Protein AF-A0A958SHC2-F1 (afdb_monomer)

Radius of gyration: 23.62 Å; Cα contacts (8 Å, |Δi|>4): 168; chains: 1; bounding box: 47×44×90 Å

Secondary structure (DSSP, 8-state):
-----S-S-HHHHHHHHT----PPPHHHHTT--TT--HHHHHHHHHHHHHHHHS--TTTTTTS-HHHHHHHHHHHHHHHHHHSSHHHHHHHHHHHTTT-----------SSTHHHHTTS-S------S--------S-----S---HHHHHHHHHHTT--HHHHHHHH---HHHHHHHHTT-TTT---HHHHHHHHHHHHHHTT--HHHHHHHHHHHHHHH-TT---

pLDDT: mean 72.04, std 21.39, range [30.3, 97.88]

Structure (mmCIF, N/CA/C/O backbone):
data_AF-A0A958SHC2-F1
#
_entry.id   AF-A0A958SHC2-F1
#
loop_
_atom_site.group_PDB
_atom_site.id
_atom_site.type_symbol
_atom_site.label_atom_id
_atom_site.label_alt_id
_atom_site.label_comp_id
_atom_site.label_asym_id
_atom_site.label_entity_id
_atom_site.label_seq_id
_atom_site.pdbx_PDB_ins_code
_atom_site.Cartn_x
_atom_site.Cartn_y
_atom_site.Cartn_z
_atom_site.occupancy
_atom_site.B_iso_or_equiv
_atom_site.auth_seq_id
_atom_site.auth_comp_id
_atom_site.auth_asym_id
_atom_site.auth_atom_id
_atom_site.pdbx_PDB_model_num
ATOM 1 N N . MET A 1 1 ? -24.186 2.343 60.495 1.00 43.69 1 MET A N 1
ATOM 2 C CA . MET A 1 1 ? -22.914 1.980 59.841 1.00 43.69 1 MET A CA 1
ATOM 3 C C . MET A 1 1 ? -22.413 3.204 59.102 1.00 43.69 1 MET A C 1
ATOM 5 O O . MET A 1 1 ? -23.153 3.727 58.285 1.00 43.69 1 MET A O 1
ATOM 9 N N . SER A 1 2 ? -21.240 3.714 59.477 1.00 41.75 2 SER A N 1
ATOM 10 C CA . SER A 1 2 ? -20.649 4.923 58.898 1.00 41.75 2 SER A CA 1
ATOM 11 C C . SER A 1 2 ? -20.092 4.636 57.506 1.00 41.75 2 SER A C 1
ATOM 13 O O . SER A 1 2 ? -19.184 3.813 57.381 1.00 41.75 2 SER A O 1
ATOM 15 N N . ASP A 1 3 ? -20.609 5.330 56.492 1.00 49.91 3 ASP A N 1
ATOM 16 C CA . ASP A 1 3 ? -19.955 5.456 55.190 1.00 49.91 3 ASP A CA 1
ATOM 17 C C . ASP A 1 3 ? -18.649 6.224 55.394 1.00 49.91 3 ASP A C 1
ATOM 19 O O . ASP A 1 3 ? -18.644 7.399 55.768 1.00 49.91 3 ASP A O 1
ATOM 23 N N . LYS A 1 4 ? -17.522 5.532 55.226 1.00 46.28 4 LYS A N 1
ATOM 24 C CA . LYS A 1 4 ? -16.216 6.184 55.200 1.00 46.28 4 LYS A CA 1
ATOM 25 C C . LYS A 1 4 ? -16.010 6.776 53.802 1.00 46.28 4 LYS A C 1
ATOM 27 O O . LYS A 1 4 ? -16.288 6.086 52.821 1.00 46.28 4 LYS A O 1
ATOM 32 N N . PRO A 1 5 ? -15.522 8.021 53.687 1.00 48.69 5 PRO A N 1
ATOM 33 C CA . PRO A 1 5 ? -15.245 8.624 52.391 1.00 48.69 5 PRO A CA 1
ATOM 34 C C . PRO A 1 5 ? -14.199 7.800 51.623 1.00 48.69 5 PRO A C 1
ATOM 36 O O . PRO A 1 5 ? -13.229 7.317 52.203 1.00 48.69 5 PRO A O 1
ATOM 39 N N . LYS A 1 6 ? -14.416 7.640 50.309 1.00 60.44 6 LYS A N 1
ATOM 40 C CA . LYS A 1 6 ? -13.581 6.846 49.385 1.00 60.44 6 LYS A CA 1
ATOM 41 C C . LYS A 1 6 ? -12.161 7.396 49.161 1.00 60.44 6 LYS A C 1
ATOM 43 O O . LYS A 1 6 ? -11.384 6.742 48.478 1.00 60.44 6 LYS A O 1
ATOM 48 N N . TYR A 1 7 ? -11.813 8.547 49.734 1.00 49.38 7 TYR A N 1
ATOM 49 C CA . TYR A 1 7 ? -10.530 9.216 49.517 1.00 49.38 7 TYR A CA 1
ATOM 50 C C . TYR A 1 7 ? -9.931 9.650 50.855 1.00 49.38 7 TYR A C 1
ATOM 52 O O . TYR A 1 7 ? -10.633 10.242 51.678 1.00 49.38 7 TYR A O 1
ATOM 60 N N . ASN A 1 8 ? -8.653 9.326 51.083 1.00 63.56 8 ASN A N 1
ATOM 61 C CA . ASN A 1 8 ? -7.984 9.541 52.371 1.00 63.56 8 ASN A CA 1
ATOM 62 C C . ASN A 1 8 ? -7.289 10.910 52.481 1.00 63.56 8 ASN A C 1
ATOM 64 O O . ASN A 1 8 ? -6.953 11.309 53.594 1.00 63.56 8 ASN A O 1
ATOM 68 N N . THR A 1 9 ? -7.124 11.653 51.378 1.00 59.88 9 THR A N 1
ATOM 69 C CA . THR A 1 9 ? -6.545 13.010 51.387 1.00 59.88 9 THR A CA 1
ATOM 70 C C . THR A 1 9 ? -6.953 13.796 50.134 1.00 59.88 9 THR A C 1
ATOM 72 O O . THR A 1 9 ? -7.168 13.202 49.080 1.00 59.88 9 THR A O 1
ATOM 75 N N . ALA A 1 10 ? -7.005 15.133 50.218 1.00 56.75 10 ALA A N 1
ATOM 76 C CA . ALA A 1 10 ? -7.189 16.016 49.055 1.00 56.75 10 ALA A CA 1
ATOM 77 C C . ALA A 1 10 ? -6.065 15.850 48.010 1.00 56.75 10 ALA A C 1
ATOM 79 O O . ALA A 1 10 ? -6.315 15.953 46.816 1.00 56.75 10 ALA A O 1
ATOM 80 N N . GLU A 1 11 ? -4.863 15.479 48.458 1.00 54.88 11 GLU A N 1
ATOM 81 C CA . GLU A 1 11 ? -3.700 15.190 47.609 1.00 54.88 11 GLU A CA 1
ATOM 82 C C . GLU A 1 11 ? -3.918 13.964 46.700 1.00 54.88 11 GLU A C 1
ATOM 84 O O . GLU A 1 11 ? -3.521 13.994 45.542 1.00 54.88 11 GLU A O 1
ATOM 89 N N . GLN A 1 12 ? -4.638 12.928 47.163 1.00 52.38 12 GLN A N 1
ATOM 90 C CA . GLN A 1 12 ? -4.999 11.762 46.331 1.00 52.38 12 GLN A CA 1
ATOM 91 C C . GLN A 1 12 ? -6.055 12.098 45.271 1.00 52.38 12 GLN A C 1
ATOM 93 O O . GLN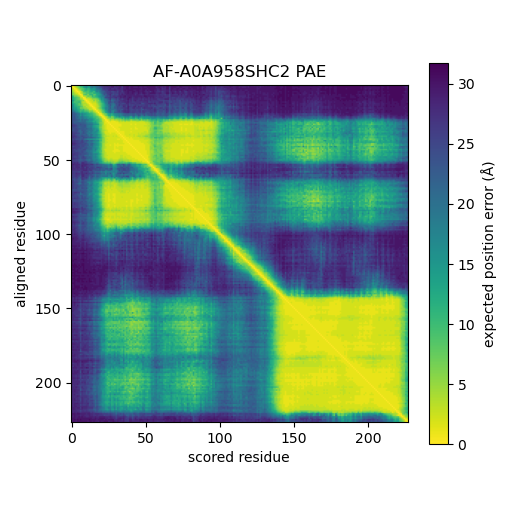 A 1 12 ? -6.093 11.478 44.215 1.00 52.38 12 GLN A O 1
ATOM 98 N N . PHE A 1 13 ? -6.919 13.077 45.547 1.00 53.50 13 PHE A N 1
ATOM 99 C CA . PHE A 1 13 ? -7.923 13.544 44.591 1.00 53.50 13 PHE A CA 1
ATOM 100 C C . PHE A 1 13 ? -7.294 14.452 43.521 1.00 53.50 13 PHE A C 1
ATOM 102 O O . PHE A 1 13 ? -7.704 14.418 42.364 1.00 53.50 13 PHE A O 1
ATOM 109 N N . GLU A 1 14 ? -6.272 15.233 43.887 1.00 54.84 14 GLU A N 1
ATOM 110 C CA . GLU A 1 14 ? -5.510 16.059 42.944 1.00 54.84 14 GLU A CA 1
ATOM 111 C C . GLU A 1 14 ? -4.521 15.247 42.084 1.00 54.84 14 GLU A C 1
ATOM 113 O O . GLU A 1 14 ? -4.370 15.563 40.902 1.00 54.84 14 GLU A O 1
ATOM 118 N N . GLU A 1 15 ? -3.916 14.169 42.607 1.00 52.59 15 GLU A N 1
ATOM 119 C CA . GLU A 1 15 ? -3.095 13.236 41.807 1.00 52.59 15 GLU A CA 1
ATOM 120 C C . GLU A 1 15 ? -3.922 12.489 40.744 1.00 52.59 15 GLU A C 1
ATOM 122 O O . GLU A 1 15 ? -3.488 12.389 39.592 1.00 52.59 15 GLU A O 1
ATOM 127 N N . ASP A 1 16 ? -5.136 12.035 41.082 1.00 47.44 16 ASP A N 1
ATOM 128 C CA . ASP A 1 16 ? -6.045 11.370 40.132 1.00 47.44 16 ASP A CA 1
ATOM 129 C C . ASP A 1 16 ? -6.575 12.334 39.044 1.00 47.44 16 ASP A C 1
ATOM 131 O O . ASP A 1 16 ? -6.841 11.916 37.917 1.00 47.44 16 ASP A O 1
ATOM 135 N N . LEU A 1 17 ? -6.689 13.639 39.331 1.00 47.31 17 LEU A N 1
ATOM 136 C CA . LEU A 1 17 ? -7.139 14.658 38.365 1.00 47.31 17 LEU A CA 1
ATOM 137 C C . LEU A 1 17 ? -6.050 15.098 37.371 1.00 47.31 17 LEU A C 1
ATOM 139 O O . LEU A 1 17 ? -6.375 15.619 36.301 1.00 47.31 17 LEU A O 1
ATOM 143 N N . GLN A 1 18 ? -4.768 14.886 37.684 1.00 47.03 18 GLN A N 1
ATOM 144 C CA . GLN A 1 18 ? -3.656 15.183 36.769 1.00 47.03 18 GLN A CA 1
ATOM 145 C C . GLN A 1 18 ? -3.390 14.067 35.749 1.00 47.03 18 GLN A C 1
ATOM 147 O O . GLN A 1 18 ? -2.654 14.282 34.785 1.00 47.03 18 GLN A O 1
ATOM 152 N N . GLN A 1 19 ? -4.037 12.910 35.900 1.00 44.84 19 GLN A N 1
ATOM 153 C CA . GLN A 1 19 ? -4.073 11.850 34.895 1.00 44.84 19 GLN A CA 1
ATOM 154 C C . GLN A 1 19 ? -5.442 11.813 34.212 1.00 44.84 19 GLN A C 1
ATOM 156 O O . GLN A 1 19 ? -6.163 10.818 34.258 1.00 44.84 19 GLN A O 1
ATOM 161 N N . GLY A 1 20 ? -5.800 12.905 33.527 1.00 43.06 20 GLY A N 1
ATOM 162 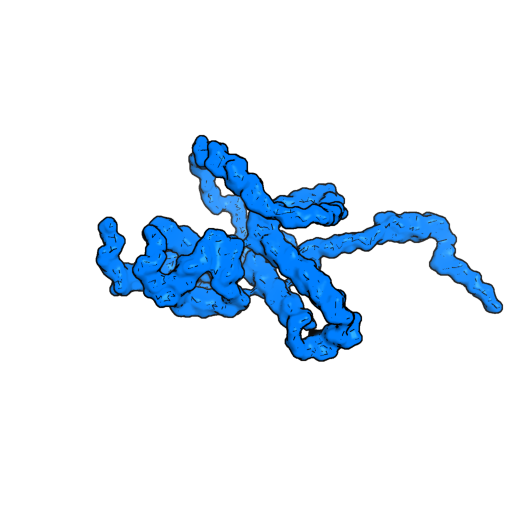C CA . GLY A 1 20 ? -6.837 12.831 32.494 1.00 43.06 20 GLY A CA 1
ATOM 163 C C . GLY A 1 20 ? -6.537 11.659 31.542 1.00 43.06 20 GLY A C 1
ATOM 164 O O . GLY A 1 20 ? -5.361 11.323 31.366 1.00 43.06 20 GLY A O 1
ATOM 165 N N . PRO A 1 21 ? -7.556 10.998 30.957 1.00 42.16 21 PRO A N 1
ATOM 166 C CA . PRO A 1 21 ? -7.364 9.754 30.220 1.00 42.16 21 PRO A CA 1
ATOM 167 C C . PRO A 1 21 ? -6.267 9.937 29.174 1.00 42.16 21 PRO A C 1
ATOM 169 O O . PRO A 1 21 ? -6.399 10.744 28.251 1.00 42.16 21 PRO A O 1
ATOM 172 N N . ARG A 1 22 ? -5.156 9.213 29.352 1.00 52.38 22 ARG A N 1
ATOM 173 C CA . ARG A 1 22 ? -4.067 9.174 28.380 1.00 52.38 22 ARG A CA 1
ATOM 174 C C . ARG A 1 22 ? -4.676 8.689 27.069 1.00 52.38 22 ARG A C 1
ATOM 176 O O . ARG A 1 22 ? -5.115 7.546 26.983 1.00 52.38 22 ARG A O 1
ATOM 183 N N . GLN A 1 23 ? -4.772 9.584 26.092 1.00 62.25 23 GLN A N 1
ATOM 184 C CA . GLN A 1 23 ? -5.384 9.267 24.807 1.00 62.25 23 GLN A CA 1
ATOM 185 C C . GLN A 1 23 ? -4.563 8.179 24.106 1.00 62.25 23 GLN A C 1
ATOM 187 O O . GLN A 1 23 ? -3.337 8.286 24.025 1.00 62.25 23 GLN A O 1
ATOM 192 N N . GLU A 1 24 ? -5.243 7.134 23.633 1.00 75.56 24 GLU A N 1
ATOM 193 C CA . GLU A 1 24 ? -4.617 5.996 22.959 1.00 75.56 24 GLU A CA 1
ATOM 194 C C . GLU A 1 24 ? -3.995 6.446 21.628 1.00 75.56 24 GLU A C 1
ATOM 196 O O . GLU A 1 24 ? -4.620 7.125 20.809 1.00 75.56 24 GLU A O 1
ATOM 201 N N . THR A 1 25 ? -2.730 6.098 21.407 1.00 88.62 25 THR A N 1
ATOM 202 C CA . THR A 1 25 ? -2.027 6.411 20.157 1.00 88.62 25 THR A CA 1
ATOM 203 C C . THR A 1 25 ? -2.517 5.522 19.008 1.00 88.62 25 THR A C 1
ATOM 205 O O . THR A 1 25 ? -3.029 4.429 19.220 1.00 88.62 25 THR A O 1
ATOM 208 N N . HIS A 1 26 ? -2.296 5.928 17.754 1.00 88.62 26 HIS A N 1
ATOM 209 C CA . HIS A 1 26 ? -2.633 5.110 16.579 1.00 88.62 26 HIS A CA 1
ATOM 210 C C . HIS A 1 26 ? -1.897 3.757 16.582 1.00 88.62 26 HIS A C 1
ATOM 212 O O . HIS A 1 26 ? -2.399 2.771 16.043 1.00 88.62 26 HIS A O 1
ATOM 218 N N . TYR A 1 27 ? -0.711 3.712 17.197 1.00 88.62 27 TYR A N 1
ATOM 219 C CA . TYR A 1 27 ? 0.075 2.495 17.390 1.00 88.62 27 TYR A CA 1
ATOM 220 C C . TYR A 1 27 ? -0.568 1.555 18.411 1.00 88.62 27 TYR A C 1
ATOM 222 O O . TYR A 1 27 ? -0.686 0.362 18.149 1.00 88.62 27 TYR A O 1
ATOM 230 N N . GLU A 1 28 ? -1.019 2.094 19.544 1.00 87.56 28 GLU A N 1
ATOM 231 C CA . GLU A 1 28 ? -1.726 1.335 20.581 1.00 87.56 28 GLU A CA 1
ATOM 232 C C . GLU A 1 28 ? -3.081 0.829 20.065 1.00 87.56 28 GLU A C 1
ATOM 234 O O . GLU A 1 28 ? -3.373 -0.358 20.213 1.00 87.56 28 GLU A O 1
ATOM 239 N N . LEU A 1 29 ? -3.821 1.668 19.329 1.00 88.69 29 LEU A N 1
ATOM 240 C CA . LEU A 1 29 ? -5.105 1.310 18.724 1.00 88.69 29 LEU A CA 1
ATOM 241 C C . LEU A 1 29 ? -4.983 0.131 17.741 1.00 88.69 29 LEU A C 1
ATOM 243 O O . LEU A 1 29 ? -5.798 -0.791 17.760 1.00 88.69 29 LEU A O 1
ATOM 247 N N . LEU A 1 30 ? -3.945 0.127 16.894 1.00 89.75 30 LEU A N 1
ATOM 248 C CA . LEU A 1 30 ? -3.645 -0.996 15.995 1.00 89.75 30 LEU A CA 1
ATOM 249 C C . LEU A 1 30 ? -2.841 -2.118 16.673 1.00 89.75 30 LEU A C 1
ATOM 251 O O . LEU A 1 30 ? -2.579 -3.135 16.039 1.00 89.75 30 LEU A O 1
ATOM 255 N N . LYS A 1 31 ? -2.450 -1.968 17.943 1.00 90.31 31 LYS A N 1
ATOM 256 C CA . LYS A 1 31 ? -1.608 -2.918 18.691 1.00 90.31 31 LYS A CA 1
ATOM 257 C C . LYS A 1 31 ? -0.291 -3.256 17.980 1.00 90.31 31 LYS A C 1
ATOM 259 O O . LYS A 1 31 ? 0.143 -4.408 17.957 1.00 90.31 31 LYS A O 1
ATOM 264 N N . VAL A 1 32 ? 0.360 -2.2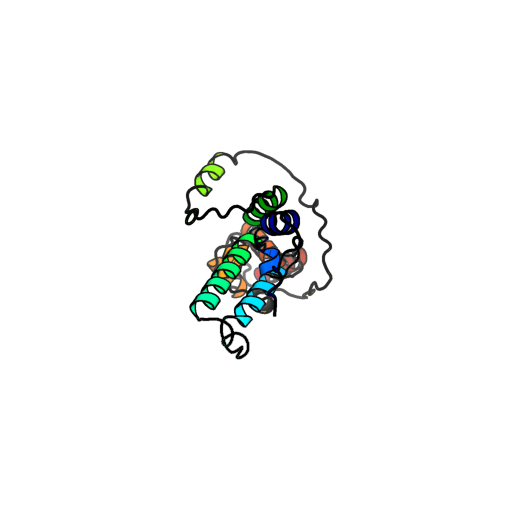46 17.407 1.00 89.38 32 VAL A N 1
ATOM 265 C CA . VAL A 1 32 ? 1.633 -2.371 16.678 1.00 89.38 32 VAL A CA 1
ATOM 266 C C . VAL A 1 32 ? 2.720 -1.483 17.280 1.00 89.38 32 VAL A C 1
ATOM 268 O O . VAL A 1 32 ? 2.448 -0.453 17.888 1.00 89.38 32 VAL A O 1
ATOM 271 N N . SER A 1 33 ? 3.983 -1.868 17.090 1.00 88.25 33 SER A N 1
ATOM 272 C CA . SER A 1 33 ? 5.133 -1.060 17.518 1.00 88.25 33 SER A CA 1
ATOM 273 C C . SER A 1 33 ? 5.231 0.260 16.728 1.00 88.25 33 SER A C 1
ATOM 275 O O . SER A 1 33 ? 4.972 0.259 15.522 1.00 88.25 33 SER A O 1
ATOM 277 N N . PRO A 1 34 ? 5.742 1.361 17.319 1.00 84.12 34 PRO A N 1
ATOM 278 C CA . PRO A 1 34 ? 6.151 2.561 16.583 1.00 84.12 34 PRO A CA 1
ATOM 279 C C . PRO A 1 34 ? 7.194 2.309 15.491 1.00 84.12 34 PRO A C 1
ATOM 281 O O . PRO A 1 34 ? 7.364 3.131 14.596 1.00 84.12 34 PRO A O 1
ATOM 284 N N . THR A 1 35 ? 7.885 1.168 15.532 1.00 84.25 35 THR A N 1
ATOM 285 C CA . THR A 1 35 ? 8.831 0.720 14.499 1.00 84.25 35 THR A CA 1
ATOM 286 C C . THR A 1 35 ? 8.222 -0.262 13.495 1.00 84.25 35 THR A C 1
ATOM 288 O O . THR A 1 35 ? 8.939 -0.737 12.617 1.00 84.25 35 THR A O 1
ATOM 291 N N . ALA A 1 36 ? 6.920 -0.564 13.591 1.00 82.94 36 ALA A N 1
ATOM 292 C CA . ALA A 1 36 ? 6.253 -1.532 12.725 1.00 82.94 36 ALA A CA 1
ATOM 293 C C . ALA A 1 36 ? 6.358 -1.137 11.249 1.00 82.94 36 ALA A C 1
ATOM 295 O O . ALA A 1 36 ? 6.215 0.036 10.872 1.00 82.94 36 ALA A O 1
ATOM 296 N N . SER A 1 37 ? 6.595 -2.139 10.415 1.00 81.75 37 SER A N 1
ATOM 297 C CA . SER A 1 37 ? 6.602 -2.017 8.966 1.00 81.75 37 SER A CA 1
ATOM 298 C C . SER A 1 37 ? 5.188 -1.755 8.432 1.00 81.75 37 SER A C 1
ATOM 300 O O . SER A 1 37 ? 4.183 -2.105 9.053 1.00 81.75 37 SER A O 1
ATOM 302 N N . VAL A 1 38 ? 5.091 -1.143 7.248 1.00 80.31 38 VAL A N 1
ATOM 303 C CA . VAL A 1 38 ? 3.796 -0.881 6.590 1.00 80.31 38 VAL A CA 1
ATOM 304 C C . VAL A 1 38 ? 2.965 -2.166 6.431 1.00 80.31 38 VAL A C 1
ATOM 306 O O . VAL A 1 38 ? 1.780 -2.136 6.759 1.00 80.31 38 VAL A O 1
ATOM 309 N N . PRO A 1 39 ? 3.543 -3.313 6.026 1.00 76.44 39 PRO A N 1
ATOM 310 C CA . PRO A 1 39 ? 2.793 -4.562 5.945 1.00 76.44 39 PRO A CA 1
ATOM 311 C C . PRO A 1 39 ? 2.298 -5.110 7.289 1.00 76.44 39 PRO A C 1
ATOM 313 O O . PRO A 1 39 ? 1.292 -5.813 7.309 1.00 76.44 39 PRO A O 1
ATOM 316 N N . GLU A 1 40 ? 2.990 -4.856 8.402 1.00 80.25 40 GLU A N 1
ATOM 317 C CA . GLU A 1 40 ? 2.506 -5.238 9.740 1.00 80.25 40 GLU A CA 1
ATOM 318 C C . GLU A 1 40 ? 1.325 -4.360 10.164 1.00 80.25 40 GLU A C 1
ATOM 320 O O . GLU A 1 40 ? 0.335 -4.870 10.679 1.00 80.25 40 GLU A O 1
ATOM 325 N N . ILE A 1 41 ? 1.392 -3.057 9.872 1.00 86.88 41 ILE A N 1
ATOM 326 C CA . ILE A 1 41 ? 0.297 -2.104 10.113 1.00 86.88 41 ILE A CA 1
ATOM 327 C C . ILE A 1 41 ? -0.957 -2.508 9.328 1.00 86.88 41 ILE A C 1
ATOM 329 O O . ILE A 1 41 ? -2.056 -2.508 9.879 1.00 86.88 41 ILE A O 1
ATOM 333 N N . ILE A 1 42 ? -0.794 -2.883 8.055 1.00 83.12 42 ILE A N 1
ATOM 334 C CA . ILE A 1 42 ? -1.880 -3.401 7.211 1.00 83.12 42 ILE A CA 1
ATOM 335 C C . ILE A 1 42 ? -2.514 -4.634 7.856 1.00 83.12 42 ILE A C 1
ATOM 337 O O . ILE A 1 42 ? -3.725 -4.679 8.060 1.00 83.12 42 ILE A O 1
ATOM 341 N N . GLN A 1 43 ? -1.692 -5.627 8.202 1.00 82.94 43 GLN A N 1
ATOM 342 C CA . GLN A 1 43 ? -2.166 -6.878 8.782 1.00 82.94 43 GLN A CA 1
ATOM 343 C C . GLN A 1 43 ? -2.945 -6.633 10.081 1.00 82.94 43 GLN A C 1
ATOM 345 O O . GLN A 1 43 ? -4.029 -7.188 10.258 1.00 82.94 43 GLN A O 1
ATOM 350 N N . ALA A 1 44 ? -2.427 -5.771 10.955 1.00 87.31 44 ALA A N 1
ATOM 351 C CA . ALA A 1 44 ? -3.086 -5.395 12.196 1.00 87.31 44 ALA A CA 1
ATOM 352 C C . ALA A 1 44 ? -4.430 -4.690 11.956 1.00 87.31 44 ALA A C 1
ATOM 354 O O . ALA A 1 44 ? -5.419 -5.019 12.609 1.00 87.31 44 ALA A O 1
ATOM 355 N N . TYR A 1 45 ? -4.502 -3.786 10.973 1.00 90.19 45 TYR A N 1
ATOM 356 C CA . TYR A 1 45 ? -5.750 -3.129 10.583 1.00 90.19 45 TYR A CA 1
ATOM 357 C C . TYR A 1 45 ? -6.804 -4.128 10.090 1.00 90.19 45 TYR A C 1
ATOM 359 O O . TYR A 1 45 ? -7.936 -4.087 10.566 1.00 90.19 45 TYR A O 1
ATOM 367 N N . HIS A 1 46 ? -6.458 -5.061 9.195 1.00 86.19 46 HIS A N 1
ATOM 368 C CA . HIS A 1 46 ? -7.427 -6.060 8.725 1.00 86.19 46 HIS A CA 1
ATOM 369 C C . HIS A 1 46 ? -7.880 -6.998 9.848 1.00 86.19 46 HIS A C 1
ATOM 371 O O . HIS A 1 46 ? -9.063 -7.327 9.918 1.00 86.19 46 HIS A O 1
ATOM 377 N N . GLN A 1 47 ? -6.974 -7.397 10.748 1.00 85.50 47 GLN A N 1
ATOM 378 C CA . GLN A 1 47 ? -7.320 -8.208 11.920 1.00 85.50 47 GLN A CA 1
ATOM 379 C C . GLN A 1 47 ? -8.269 -7.468 12.863 1.00 85.50 47 GLN A C 1
ATOM 381 O O . GLN A 1 47 ? -9.275 -8.034 13.289 1.00 85.50 47 GLN A O 1
ATOM 386 N N . ALA A 1 48 ? -7.979 -6.198 13.153 1.00 86.81 48 ALA A N 1
ATOM 387 C CA . ALA A 1 48 ? -8.840 -5.360 13.971 1.00 86.81 48 ALA A CA 1
ATOM 388 C C . ALA A 1 48 ? -10.206 -5.177 13.299 1.00 86.81 48 ALA A C 1
ATOM 390 O O . ALA A 1 48 ? -11.225 -5.490 13.901 1.00 86.81 48 ALA A O 1
ATOM 391 N N . LYS A 1 49 ? -10.240 -4.780 12.023 1.00 85.44 49 LYS A N 1
ATOM 392 C CA . LYS A 1 49 ? -11.480 -4.593 11.258 1.00 85.44 49 LYS A CA 1
ATOM 393 C C . LYS A 1 49 ? -12.333 -5.861 11.223 1.00 85.44 49 LYS A C 1
ATOM 395 O O . LYS A 1 49 ? -13.530 -5.779 11.472 1.00 85.44 49 LYS A O 1
ATOM 400 N N . ALA A 1 50 ? -11.731 -7.029 10.996 1.00 81.75 50 ALA A N 1
ATOM 401 C CA . ALA A 1 50 ? -12.439 -8.309 11.011 1.00 81.75 50 ALA A CA 1
ATOM 402 C C . ALA A 1 50 ? -13.081 -8.626 12.375 1.00 81.75 50 ALA A C 1
ATOM 404 O O . ALA A 1 50 ? -14.147 -9.238 12.417 1.00 81.75 50 ALA A O 1
ATOM 405 N N . ALA A 1 51 ? -12.486 -8.174 13.485 1.00 78.06 51 ALA A N 1
ATOM 406 C CA . ALA A 1 51 ? -13.080 -8.315 14.815 1.00 78.06 51 ALA A CA 1
ATOM 407 C C . ALA A 1 51 ? -14.354 -7.460 15.012 1.00 78.06 51 ALA A C 1
ATOM 409 O O . ALA A 1 51 ? -15.150 -7.763 15.906 1.00 78.06 51 ALA A O 1
ATOM 410 N N . PHE A 1 52 ? -14.559 -6.432 14.174 1.00 72.38 52 PHE A N 1
ATOM 411 C CA . PHE A 1 52 ? -15.659 -5.462 14.258 1.00 72.38 52 PHE A CA 1
ATOM 412 C C . PHE A 1 52 ? -16.689 -5.538 13.113 1.00 72.38 52 PHE A C 1
ATOM 414 O O . PHE A 1 52 ? -17.736 -4.908 13.238 1.00 72.38 52 PHE A O 1
ATOM 421 N N . THR A 1 53 ? -16.440 -6.251 12.001 1.00 66.00 53 THR A N 1
ATOM 422 C CA . THR A 1 53 ? -17.323 -6.191 10.814 1.00 66.00 53 THR A CA 1
ATOM 423 C C . THR A 1 53 ? -18.334 -7.322 10.641 1.00 66.00 53 THR A C 1
ATOM 425 O O . THR A 1 53 ? -19.388 -7.028 10.088 1.00 66.00 53 THR A O 1
ATOM 428 N N . GLN A 1 54 ? -18.083 -8.582 11.031 1.00 52.97 54 GLN A N 1
ATOM 429 C CA . GLN A 1 54 ? -19.106 -9.646 10.915 1.00 52.97 54 GLN A CA 1
ATOM 430 C C . GLN A 1 54 ? -18.686 -10.982 11.557 1.00 52.97 54 GLN A C 1
ATOM 432 O O . GLN A 1 54 ? -17.611 -11.506 11.283 1.00 52.97 54 GLN A O 1
ATOM 437 N N . GLY A 1 55 ? -19.575 -11.583 12.360 1.00 48.59 55 GLY A N 1
ATOM 438 C CA . GLY A 1 55 ? -19.482 -12.986 12.811 1.00 48.59 55 GLY A CA 1
ATOM 439 C C . GLY A 1 55 ? -18.813 -13.235 14.168 1.00 48.59 55 GLY A C 1
ATOM 440 O O . GLY A 1 55 ? -18.929 -14.333 14.712 1.00 48.59 55 GLY A O 1
ATOM 441 N N . SER A 1 56 ? -18.182 -12.229 14.770 1.00 50.47 56 SER A N 1
ATOM 442 C CA . SER A 1 56 ? -17.685 -12.325 16.145 1.00 50.47 56 SER A CA 1
ATOM 443 C C . SER A 1 56 ? -18.831 -12.081 17.136 1.00 50.47 56 SER A C 1
ATOM 445 O O . SER A 1 56 ? -19.010 -10.986 17.658 1.00 50.47 56 SER A O 1
ATOM 447 N N . ILE A 1 57 ? -19.633 -13.117 17.399 1.00 48.91 57 ILE A N 1
ATOM 448 C CA . ILE A 1 57 ? -20.737 -13.138 18.388 1.00 48.91 57 ILE A CA 1
ATOM 449 C C . ILE A 1 57 ? -20.309 -12.613 19.782 1.00 48.91 57 ILE A C 1
ATOM 451 O O . ILE A 1 57 ? -21.150 -12.220 20.584 1.00 48.91 57 ILE A O 1
ATOM 455 N N . ALA A 1 58 ? -19.006 -12.556 20.070 1.00 48.88 58 ALA A N 1
ATOM 456 C CA . ALA A 1 58 ? -18.463 -12.102 21.344 1.00 48.88 58 ALA A CA 1
ATOM 457 C C . ALA A 1 58 ? -18.312 -10.572 21.489 1.00 48.88 58 ALA A C 1
ATOM 459 O O . ALA A 1 58 ? -18.286 -10.095 22.620 1.00 48.88 58 ALA A O 1
ATOM 460 N N . THR A 1 59 ? -18.212 -9.792 20.402 1.00 48.31 59 THR A N 1
ATOM 461 C CA . THR A 1 59 ? -18.008 -8.326 20.483 1.00 48.31 59 THR A CA 1
ATOM 462 C C . THR A 1 59 ? -19.315 -7.537 20.394 1.00 48.31 59 THR A C 1
ATOM 464 O O . THR A 1 59 ? -19.496 -6.586 21.150 1.00 48.31 59 THR A O 1
ATOM 467 N N . TYR A 1 60 ? -20.273 -7.985 19.575 1.00 46.59 60 TYR A N 1
ATOM 468 C CA . TYR A 1 60 ? -21.591 -7.340 19.427 1.00 46.59 60 TYR A CA 1
ATOM 469 C C . TYR A 1 60 ? -22.485 -7.420 20.674 1.00 46.59 60 TYR A C 1
ATOM 471 O O . TYR A 1 60 ? -23.491 -6.729 20.754 1.00 46.59 60 TYR A O 1
ATOM 479 N N . SER A 1 61 ? -22.132 -8.241 21.668 1.00 54.16 61 SER A N 1
ATOM 480 C CA . SER A 1 61 ? -22.861 -8.270 22.942 1.00 54.16 61 SER A CA 1
ATOM 481 C C . SER A 1 61 ? -22.392 -7.198 23.939 1.00 54.16 61 SER A C 1
ATOM 483 O O . SER A 1 61 ? -23.017 -7.065 24.990 1.00 54.16 61 SER A O 1
ATOM 485 N N . LEU A 1 62 ? -21.299 -6.473 23.648 1.00 57.41 62 LEU A N 1
ATOM 486 C CA . LEU A 1 62 ? -20.690 -5.473 24.540 1.00 57.41 62 LEU A CA 1
ATOM 487 C C . LEU A 1 62 ? -20.753 -4.031 24.004 1.00 57.41 62 LEU A C 1
ATOM 489 O O . LEU A 1 62 ? -20.511 -3.118 24.787 1.00 57.41 62 LEU A O 1
ATOM 493 N N . PHE A 1 63 ? -21.083 -3.824 22.724 1.00 58.41 63 PHE A N 1
ATOM 494 C CA . PHE A 1 63 ? -21.126 -2.506 22.079 1.00 58.41 63 PHE A CA 1
ATOM 495 C C . PHE A 1 63 ? -22.395 -2.330 21.240 1.00 58.41 63 PHE A C 1
ATOM 497 O O . PHE A 1 63 ? -22.873 -3.278 20.617 1.00 58.41 63 PHE A O 1
ATOM 504 N N . SER A 1 64 ? -22.918 -1.107 21.210 1.00 70.69 64 SER A N 1
ATOM 505 C CA . SER A 1 64 ? -23.942 -0.662 20.260 1.00 70.69 64 SER A CA 1
ATOM 506 C C . SER A 1 64 ? -23.380 -0.552 18.833 1.00 70.69 64 SER A C 1
ATOM 508 O O . SER A 1 64 ? -22.168 -0.428 18.637 1.00 70.69 64 SER A O 1
ATOM 510 N N . ASP A 1 65 ? -24.257 -0.564 17.822 1.00 69.19 65 ASP A N 1
ATOM 511 C CA . ASP A 1 65 ? -23.861 -0.380 16.412 1.00 69.19 65 ASP A CA 1
ATOM 512 C C . ASP A 1 65 ? -23.088 0.936 16.192 1.00 69.19 65 ASP A C 1
ATOM 514 O O . ASP A 1 65 ? -22.184 1.008 15.360 1.00 69.19 65 ASP A O 1
ATOM 518 N N . GLU A 1 66 ? -23.415 1.967 16.973 1.00 76.69 66 GLU A N 1
ATOM 519 C CA . GLU A 1 66 ? -22.767 3.279 16.945 1.00 76.69 66 GLU A CA 1
ATOM 520 C C . GLU A 1 66 ? -21.320 3.210 17.459 1.00 76.69 66 GLU A C 1
ATOM 522 O O . GLU A 1 66 ? -20.396 3.637 16.767 1.00 76.69 66 GLU A O 1
ATOM 527 N N . GLU A 1 67 ? -21.091 2.574 18.609 1.00 76.94 67 GLU A N 1
ATOM 528 C CA . GLU A 1 67 ? -19.747 2.408 19.183 1.00 76.94 67 GLU A CA 1
ATOM 529 C C . GLU A 1 67 ? -18.836 1.549 18.290 1.00 76.94 67 GLU A C 1
ATOM 531 O O . GLU A 1 67 ? -17.643 1.834 18.143 1.00 76.94 67 GLU A O 1
ATOM 536 N N . ALA A 1 68 ? -19.384 0.511 17.646 1.00 73.94 68 ALA A N 1
ATOM 537 C CA . ALA A 1 68 ? -18.635 -0.293 16.681 1.00 73.94 68 ALA A CA 1
ATOM 538 C C . ALA A 1 68 ? -18.199 0.546 15.466 1.00 73.94 68 ALA A C 1
ATOM 540 O O . ALA A 1 68 ? -17.058 0.434 15.003 1.00 73.94 68 ALA A O 1
ATOM 541 N N . GLN A 1 69 ? -19.080 1.422 14.977 1.00 77.69 69 GLN A N 1
ATOM 542 C CA . GLN A 1 69 ? -18.792 2.317 13.861 1.00 77.69 69 GLN A CA 1
ATOM 543 C C . GLN A 1 69 ? -17.745 3.382 14.223 1.00 77.69 69 GLN A C 1
ATOM 545 O O . GLN A 1 69 ? -16.861 3.682 13.411 1.00 77.69 69 GLN A O 1
ATOM 550 N N . GLU A 1 70 ? -17.784 3.917 15.444 1.00 82.50 70 GLU A N 1
ATOM 551 C CA . GLU A 1 70 ? -16.743 4.815 15.949 1.00 82.50 70 GLU A CA 1
ATOM 552 C C . GLU A 1 70 ? -15.376 4.126 16.005 1.00 82.50 70 GLU A C 1
ATOM 554 O O . GLU A 1 70 ? -14.373 4.687 15.554 1.00 82.50 70 GLU A O 1
ATOM 559 N N . MET A 1 71 ? -15.319 2.893 16.517 1.00 83.12 71 MET A N 1
ATOM 560 C CA . MET A 1 71 ? -14.070 2.131 16.582 1.00 83.12 71 MET A CA 1
ATOM 561 C C . MET A 1 71 ? -13.504 1.841 15.192 1.00 83.12 71 MET A C 1
ATOM 563 O O . MET A 1 71 ? -12.305 2.015 14.970 1.00 83.12 71 MET A O 1
ATOM 567 N N . LEU A 1 72 ? -14.354 1.465 14.234 1.00 83.25 72 LEU A N 1
ATOM 568 C CA . LEU A 1 72 ? -13.947 1.286 12.840 1.00 83.25 72 LEU A CA 1
ATOM 569 C C . LEU A 1 72 ? -13.384 2.576 12.234 1.00 83.25 72 LEU A C 1
ATOM 571 O O . LEU A 1 72 ? -12.357 2.530 11.558 1.00 83.25 72 LEU A O 1
ATOM 575 N N . THR A 1 73 ? -14.005 3.719 12.522 1.00 85.56 73 THR A N 1
ATOM 576 C CA . THR A 1 73 ? -13.539 5.030 12.046 1.00 85.56 73 THR A CA 1
ATOM 577 C C . THR A 1 73 ? -12.142 5.345 12.586 1.00 85.56 73 THR A C 1
ATOM 579 O O . THR A 1 73 ? -11.231 5.645 11.812 1.00 85.56 73 THR A O 1
ATOM 582 N N . LYS A 1 74 ? -11.921 5.159 13.894 1.00 87.38 74 LYS A N 1
ATOM 583 C CA . LYS A 1 74 ? -10.603 5.346 14.526 1.00 87.38 74 LYS A CA 1
ATOM 584 C C . LYS A 1 74 ? -9.541 4.409 13.935 1.00 87.38 74 LYS A C 1
ATOM 586 O O . LYS A 1 74 ? -8.410 4.827 13.682 1.00 87.38 74 LYS A O 1
ATOM 591 N N . LEU A 1 75 ? -9.894 3.144 13.681 1.00 87.75 75 LEU A N 1
ATOM 592 C CA . LEU A 1 75 ? -8.994 2.169 13.049 1.00 87.75 75 LEU A CA 1
ATOM 593 C C . LEU A 1 75 ? -8.596 2.596 11.629 1.00 87.75 75 LEU A C 1
ATOM 595 O O . LEU A 1 75 ? -7.430 2.462 11.248 1.00 87.75 75 LEU A O 1
ATOM 599 N N . GLU A 1 76 ? -9.540 3.127 10.851 1.00 86.38 76 GLU A N 1
ATOM 600 C CA . GLU A 1 76 ? -9.283 3.621 9.496 1.00 86.38 76 GLU A CA 1
ATOM 601 C C . GLU A 1 76 ? -8.385 4.864 9.486 1.00 86.38 76 GLU A C 1
ATOM 603 O O . GLU A 1 76 ? -7.463 4.946 8.667 1.00 86.38 76 GLU A O 1
ATOM 608 N N . GLU A 1 77 ? -8.589 5.796 10.418 1.00 86.44 77 GLU A N 1
ATOM 609 C CA . GLU A 1 77 ? -7.729 6.970 10.604 1.00 86.44 77 GLU A CA 1
ATOM 610 C C . GLU A 1 77 ? -6.294 6.581 10.977 1.00 86.44 77 GLU A C 1
ATOM 612 O O . GLU A 1 77 ? -5.331 7.065 10.362 1.00 86.44 77 GLU A O 1
ATOM 617 N N . ALA A 1 78 ? -6.140 5.650 11.923 1.00 88.31 78 ALA A N 1
ATOM 618 C CA . ALA A 1 78 ? -4.839 5.124 12.318 1.00 88.31 78 ALA A CA 1
ATOM 619 C C . ALA A 1 78 ? -4.120 4.468 11.134 1.00 88.31 78 ALA A C 1
ATOM 621 O O . ALA A 1 78 ? -2.966 4.791 10.837 1.00 88.31 78 ALA A O 1
ATOM 622 N N . TYR A 1 79 ? -4.822 3.614 10.392 1.00 87.81 79 TYR A N 1
ATOM 623 C CA . TYR A 1 79 ? -4.302 2.965 9.194 1.00 87.81 79 TYR A CA 1
ATOM 624 C C . TYR A 1 79 ? -3.857 3.978 8.124 1.00 87.81 79 TYR A C 1
ATOM 626 O O . TYR A 1 79 ? -2.757 3.878 7.571 1.00 87.81 79 TYR A O 1
ATOM 634 N N . LEU A 1 80 ? -4.680 4.991 7.842 1.00 84.50 80 LEU A N 1
ATOM 635 C CA . LEU A 1 80 ? -4.400 6.039 6.855 1.00 84.50 80 LEU A CA 1
ATOM 636 C C . LEU A 1 80 ? -3.167 6.881 7.188 1.00 84.50 80 LEU A C 1
ATOM 638 O O . LEU A 1 80 ? -2.432 7.296 6.284 1.00 84.50 80 LEU A O 1
ATOM 642 N N . THR A 1 81 ? -2.970 7.162 8.470 1.00 86.44 81 THR A N 1
ATOM 643 C CA . THR A 1 81 ? -1.854 7.969 8.959 1.00 86.44 81 THR A CA 1
ATOM 644 C C . THR A 1 81 ? -0.567 7.154 8.993 1.00 86.44 81 THR A C 1
ATOM 646 O O . THR A 1 81 ? 0.458 7.624 8.504 1.00 86.44 81 THR A O 1
ATOM 649 N N . LEU A 1 82 ? -0.617 5.914 9.488 1.00 87.19 82 LEU A N 1
ATOM 650 C CA . LEU A 1 82 ? 0.574 5.086 9.701 1.00 87.19 82 LEU A CA 1
ATOM 651 C C . LEU A 1 82 ? 1.110 4.415 8.427 1.00 87.19 82 LEU A C 1
ATOM 653 O O . LEU A 1 82 ? 2.306 4.129 8.342 1.00 87.19 82 LEU A O 1
ATOM 657 N N . THR A 1 83 ? 0.269 4.194 7.412 1.00 83.31 83 THR A N 1
ATOM 658 C CA . THR A 1 83 ? 0.725 3.646 6.118 1.00 83.31 83 THR A CA 1
ATOM 659 C C . THR A 1 83 ? 1.339 4.681 5.180 1.00 83.31 83 THR A C 1
ATOM 661 O O . THR A 1 83 ? 2.033 4.313 4.232 1.00 83.31 83 THR A O 1
ATOM 664 N N . ASN A 1 84 ? 1.124 5.975 5.430 1.00 82.06 84 ASN A N 1
ATOM 665 C CA . ASN A 1 84 ? 1.732 7.053 4.657 1.00 82.06 84 ASN A CA 1
ATOM 666 C C . ASN A 1 84 ? 2.952 7.609 5.401 1.00 82.06 84 ASN A C 1
ATOM 668 O O . ASN A 1 84 ? 2.812 8.180 6.477 1.00 82.06 84 ASN A O 1
ATOM 672 N N . LEU A 1 85 ? 4.137 7.497 4.795 1.00 75.75 85 LEU A N 1
ATOM 673 C CA . LEU A 1 85 ? 5.398 7.895 5.425 1.00 75.75 85 LEU A CA 1
ATOM 674 C C . LEU A 1 85 ? 5.427 9.371 5.865 1.00 75.75 85 LEU A C 1
ATOM 676 O O . LEU A 1 85 ? 5.880 9.659 6.968 1.00 75.75 85 LEU A O 1
ATOM 680 N N . GLU A 1 86 ? 4.923 10.299 5.046 1.00 76.50 86 GLU A N 1
ATOM 681 C CA . GLU A 1 86 ? 4.909 11.735 5.379 1.00 76.50 86 GLU A CA 1
ATOM 682 C C . GLU A 1 86 ? 3.940 12.015 6.536 1.00 76.50 86 GLU A C 1
ATOM 684 O O . GLU A 1 86 ? 4.283 12.726 7.481 1.00 76.50 86 GLU A O 1
ATOM 689 N N . LYS A 1 87 ? 2.756 11.386 6.520 1.00 80.56 87 LYS A N 1
ATOM 690 C CA . LYS A 1 87 ? 1.779 11.516 7.613 1.00 80.56 87 LYS A CA 1
ATOM 691 C C . LYS A 1 87 ? 2.298 10.914 8.918 1.00 80.56 87 LYS A C 1
ATOM 693 O O . LYS A 1 87 ? 2.164 11.549 9.960 1.00 80.56 87 LYS A O 1
ATOM 698 N N . ARG A 1 88 ? 2.924 9.736 8.858 1.00 85.56 88 ARG A N 1
ATOM 699 C CA . ARG A 1 88 ? 3.520 9.059 10.014 1.00 85.56 88 ARG A CA 1
ATOM 700 C C . ARG A 1 88 ? 4.621 9.903 10.649 1.00 85.56 88 ARG A C 1
ATOM 702 O O . ARG A 1 88 ? 4.610 10.075 11.856 1.00 85.56 88 ARG A O 1
ATOM 709 N N . GLN A 1 89 ? 5.497 10.518 9.852 1.00 76.75 89 GLN A N 1
ATOM 710 C CA . GLN A 1 89 ? 6.537 11.416 10.370 1.00 76.75 89 GLN A CA 1
ATOM 711 C C . GLN A 1 89 ? 5.957 12.636 11.096 1.00 76.75 89 GLN A C 1
ATOM 713 O O . GLN A 1 89 ? 6.427 12.995 12.175 1.00 76.75 89 GLN A O 1
ATOM 718 N N . VAL A 1 90 ? 4.928 13.274 10.525 1.00 81.38 90 VAL A N 1
ATOM 719 C CA . VAL A 1 90 ? 4.240 14.405 11.171 1.00 81.38 90 VAL A CA 1
ATOM 720 C C . VAL A 1 90 ? 3.560 13.957 12.466 1.00 81.38 90 VAL A C 1
ATOM 722 O O . VAL A 1 90 ? 3.643 14.652 13.477 1.00 81.38 90 VAL A O 1
ATOM 725 N N . TYR A 1 91 ? 2.918 12.791 12.449 1.00 81.56 91 TYR A N 1
ATOM 726 C CA . TYR A 1 91 ? 2.274 12.197 13.615 1.00 81.56 91 TYR A CA 1
ATOM 727 C C . TYR A 1 91 ? 3.277 11.878 14.736 1.00 81.56 91 TYR A C 1
ATOM 729 O O . TYR A 1 91 ? 3.100 12.328 15.868 1.00 81.56 91 TYR A O 1
ATOM 737 N N . ASP A 1 92 ? 4.384 11.208 14.413 1.00 84.12 92 ASP A N 1
ATOM 738 C CA . ASP A 1 92 ? 5.453 10.863 15.356 1.00 84.12 92 ASP A CA 1
ATOM 739 C C . ASP A 1 92 ? 6.089 12.120 15.969 1.00 84.12 92 ASP A C 1
ATOM 741 O O . ASP A 1 92 ? 6.344 12.180 17.174 1.00 84.12 92 ASP A O 1
ATOM 745 N N . ALA A 1 93 ? 6.281 13.171 15.162 1.00 75.69 93 ALA A N 1
ATOM 746 C CA . ALA A 1 93 ? 6.779 14.459 15.636 1.00 75.69 93 ALA A CA 1
ATOM 747 C C . ALA A 1 93 ? 5.808 15.156 16.609 1.00 75.69 93 ALA A C 1
ATOM 749 O O . ALA A 1 93 ? 6.261 15.852 17.521 1.00 75.69 93 ALA A O 1
ATOM 750 N N . ARG A 1 94 ? 4.488 14.978 16.439 1.00 74.81 94 ARG A N 1
ATOM 751 C CA . ARG A 1 94 ? 3.466 15.494 17.371 1.00 74.81 94 ARG A CA 1
ATOM 752 C C . ARG A 1 94 ? 3.468 14.719 18.688 1.00 74.81 94 ARG A C 1
ATOM 754 O O . ARG A 1 94 ? 3.475 15.352 19.744 1.00 74.81 94 ARG A O 1
ATOM 761 N N . ILE A 1 95 ? 3.541 13.385 18.632 1.00 78.44 95 ILE A N 1
ATOM 762 C CA . ILE A 1 95 ? 3.638 12.534 19.830 1.00 78.44 95 ILE A CA 1
ATOM 763 C C . ILE A 1 95 ? 4.891 12.870 20.641 1.00 78.44 95 ILE A C 1
ATOM 765 O O . ILE A 1 95 ? 4.793 13.110 21.842 1.00 78.44 95 ILE A O 1
ATOM 769 N N . GLY A 1 96 ? 6.061 12.956 19.998 1.00 64.38 96 GLY A N 1
ATOM 770 C CA . GLY A 1 96 ? 7.328 13.245 20.682 1.00 64.38 96 GLY A CA 1
ATOM 771 C C . GLY A 1 96 ? 7.382 14.613 21.376 1.00 64.38 96 GLY A C 1
ATOM 772 O O . GLY A 1 96 ? 8.236 14.830 22.231 1.00 64.38 96 GLY A O 1
ATOM 773 N N . ARG A 1 97 ? 6.466 15.533 21.038 1.00 60.38 97 ARG A N 1
ATOM 774 C CA . ARG A 1 97 ? 6.321 16.855 21.671 1.00 60.38 97 ARG A CA 1
ATOM 775 C C . ARG A 1 97 ? 5.222 16.915 22.741 1.00 60.38 97 ARG A C 1
ATOM 777 O O . ARG A 1 97 ? 4.982 17.995 23.270 1.00 60.38 97 ARG A O 1
ATOM 784 N N . GLY A 1 98 ? 4.540 15.805 23.042 1.00 54.94 98 GLY A N 1
ATOM 785 C CA . GLY A 1 98 ? 3.447 15.762 24.025 1.00 54.94 98 GLY A CA 1
ATOM 786 C C . GLY A 1 98 ? 2.171 16.495 23.588 1.00 54.94 98 GLY A C 1
ATOM 787 O O . GLY A 1 98 ? 1.312 16.780 24.415 1.00 54.94 98 GLY A O 1
ATOM 788 N N . LEU A 1 99 ? 2.033 16.811 22.297 1.00 48.09 99 LEU A N 1
ATOM 789 C CA . LEU A 1 99 ? 0.905 17.560 21.737 1.00 48.09 99 LEU A CA 1
ATOM 790 C C . LEU A 1 99 ? -0.169 16.600 21.210 1.00 48.09 99 LEU A C 1
ATOM 792 O O . LEU A 1 99 ? -0.455 16.578 20.009 1.00 48.09 99 LEU A O 1
ATOM 796 N N . ILE A 1 100 ? -0.767 15.798 22.095 1.00 48.09 100 ILE A N 1
ATOM 797 C CA . ILE A 1 100 ? -2.046 15.154 21.778 1.00 48.09 100 ILE A CA 1
ATOM 798 C C . ILE A 1 100 ? -3.150 16.160 22.113 1.00 48.09 100 ILE A C 1
ATOM 800 O O . ILE A 1 100 ? -3.703 16.178 23.206 1.00 48.09 100 ILE A O 1
ATOM 804 N N . VAL A 1 101 ? -3.413 17.057 21.166 1.00 38.62 101 VAL A N 1
ATOM 805 C CA . VAL A 1 101 ? -4.625 17.878 21.145 1.00 38.62 101 VAL A CA 1
ATOM 806 C C . VAL A 1 101 ? -5.363 17.477 19.875 1.00 38.62 101 VAL A C 1
ATOM 808 O O . VAL A 1 101 ? -4.786 17.567 18.784 1.00 38.62 101 VAL A O 1
ATOM 811 N N . MET A 1 102 ? -6.587 16.963 20.037 1.00 42.41 102 MET A N 1
ATOM 812 C CA . MET A 1 102 ? -7.527 16.733 18.940 1.00 42.41 102 MET A CA 1
ATOM 813 C C . MET A 1 102 ? -7.691 18.060 18.201 1.00 42.41 102 MET A C 1
ATOM 815 O O . MET A 1 102 ? -8.157 19.041 18.773 1.00 42.41 102 MET A O 1
ATOM 819 N N . ASP A 1 103 ? -7.245 18.104 16.952 1.00 34.59 103 ASP A N 1
ATOM 820 C CA . ASP A 1 103 ? -7.746 19.105 16.026 1.00 34.59 103 ASP A CA 1
ATOM 821 C C . ASP A 1 103 ? -8.998 18.490 15.412 1.00 34.59 103 ASP A C 1
ATOM 823 O O . ASP A 1 103 ? -8.901 17.549 14.629 1.00 34.59 103 ASP A O 1
ATOM 827 N N . ASP A 1 104 ? -10.154 18.997 15.830 1.00 35.38 104 ASP A N 1
ATOM 828 C CA . ASP A 1 104 ? -11.484 18.659 15.314 1.00 35.38 104 ASP A CA 1
ATOM 829 C C . ASP A 1 104 ? -11.739 19.320 13.937 1.00 35.38 104 ASP A C 1
ATOM 831 O O . ASP A 1 104 ? -12.877 19.552 13.528 1.00 35.38 104 ASP A O 1
ATOM 835 N N . SER A 1 105 ? -10.680 19.700 13.209 1.00 37.88 105 SER A N 1
ATOM 836 C CA . SER A 1 105 ? -10.820 20.328 11.898 1.00 37.88 105 SER A CA 1
ATOM 837 C C . SER A 1 105 ? -11.069 19.293 10.798 1.00 37.88 105 SER A C 1
ATOM 839 O O . SER A 1 105 ? -10.296 18.342 10.632 1.00 37.88 105 SER A O 1
ATOM 841 N N . PRO A 1 106 ? -12.107 19.500 9.970 1.00 31.97 106 PRO A N 1
ATOM 842 C CA . PRO A 1 106 ? -12.422 18.616 8.863 1.00 31.97 106 PRO A CA 1
ATOM 843 C C . PRO A 1 106 ? -11.315 18.645 7.803 1.00 31.97 106 PRO A C 1
ATOM 845 O O . PRO A 1 106 ? -10.825 19.707 7.428 1.00 31.97 106 PRO A O 1
ATOM 848 N N . SER A 1 107 ? -10.984 17.449 7.299 1.00 41.97 107 SER A N 1
ATOM 849 C CA . SER A 1 107 ? -10.383 17.151 5.991 1.00 41.97 107 SER A CA 1
ATOM 850 C C . SER A 1 107 ? -9.477 18.242 5.400 1.00 41.97 107 SER A C 1
ATOM 852 O O . SER A 1 107 ? -9.951 19.162 4.732 1.00 41.97 107 SER A O 1
ATOM 854 N N . PHE A 1 108 ? -8.156 18.046 5.484 1.00 34.09 108 PHE A N 1
ATOM 855 C CA . PHE A 1 108 ? -7.198 18.734 4.611 1.00 34.09 108 PHE A CA 1
ATOM 856 C C . PHE A 1 108 ? -7.435 18.324 3.144 1.00 34.09 108 PHE A C 1
ATOM 858 O O . PHE A 1 108 ? -6.817 17.401 2.609 1.00 34.09 108 PHE A O 1
ATOM 865 N N . SER A 1 109 ? -8.377 19.009 2.496 1.00 45.19 109 SER A N 1
ATOM 866 C CA . SER A 1 109 ? -8.669 18.922 1.073 1.00 45.19 109 SER A CA 1
ATOM 867 C C . SER A 1 109 ? -7.605 19.680 0.280 1.00 45.19 109 SER A C 1
ATOM 869 O O . SER A 1 109 ? -7.492 20.898 0.402 1.00 45.19 109 SER A O 1
ATOM 871 N N . GLU A 1 110 ? -6.862 18.948 -0.554 1.00 40.16 110 GLU A N 1
ATOM 872 C CA . GLU A 1 110 ? -6.339 19.355 -1.875 1.00 40.16 110 GLU A CA 1
ATOM 873 C C . GLU A 1 110 ? -5.396 20.574 -2.019 1.00 40.16 110 GLU A C 1
ATOM 875 O O . GLU A 1 110 ? -4.725 20.687 -3.048 1.00 40.16 110 GLU A O 1
ATOM 880 N N . LEU A 1 111 ? -5.252 21.461 -1.030 1.00 36.19 111 LEU A N 1
ATOM 881 C CA . LEU A 1 111 ? -4.587 22.759 -1.219 1.00 36.19 111 LEU A CA 1
ATOM 882 C C . LEU A 1 111 ? -3.072 22.769 -0.940 1.00 36.19 111 LEU A C 1
ATOM 884 O O . LEU A 1 111 ? -2.359 23.599 -1.512 1.00 36.19 111 LEU A O 1
ATOM 888 N N . ASP A 1 112 ? -2.548 21.835 -0.141 1.00 41.50 112 ASP A N 1
ATOM 889 C CA . ASP A 1 112 ? -1.114 21.805 0.213 1.00 41.50 112 ASP A CA 1
ATOM 890 C C . ASP A 1 112 ? -0.220 21.166 -0.861 1.00 41.50 112 ASP A C 1
ATOM 892 O O . ASP A 1 112 ? 0.977 21.455 -0.948 1.00 41.50 112 ASP A O 1
ATOM 896 N N . LEU A 1 113 ? -0.806 20.390 -1.777 1.00 44.53 113 LEU A N 1
ATOM 897 C CA . LEU A 1 113 ? -0.091 19.801 -2.916 1.00 44.53 113 LEU A CA 1
ATOM 898 C C . LEU A 1 113 ? 0.355 20.859 -3.942 1.00 44.53 113 LEU A C 1
ATOM 900 O O . LEU A 1 113 ? 1.275 20.623 -4.725 1.00 44.53 113 LEU A O 1
ATOM 904 N N . ARG A 1 114 ? -0.252 22.055 -3.925 1.00 41.69 114 ARG A N 1
ATOM 905 C CA . ARG A 1 114 ? 0.020 23.119 -4.904 1.00 41.69 114 ARG A CA 1
ATOM 906 C C . ARG A 1 114 ? 1.231 23.990 -4.561 1.00 41.69 114 ARG A C 1
ATOM 908 O O . ARG A 1 114 ? 1.767 24.634 -5.460 1.00 41.69 114 ARG A O 1
ATOM 915 N N . LYS A 1 115 ? 1.686 24.007 -3.300 1.00 40.28 115 LYS A N 1
ATOM 916 C CA . LYS A 1 115 ? 2.859 24.801 -2.884 1.00 40.28 115 LYS A CA 1
ATOM 917 C C . LYS A 1 115 ? 4.183 24.078 -3.141 1.00 40.28 115 LYS A C 1
ATOM 919 O O . LYS A 1 115 ? 5.108 24.689 -3.657 1.00 40.28 115 LYS A O 1
ATOM 924 N N . LYS A 1 116 ? 4.251 22.761 -2.922 1.00 42.81 116 LYS A N 1
ATOM 925 C CA . LYS A 1 116 ? 5.496 21.978 -3.076 1.00 42.81 116 LYS A CA 1
ATOM 926 C C . LYS A 1 116 ? 5.908 21.736 -4.543 1.00 42.81 116 LYS A C 1
ATOM 928 O O . LYS A 1 116 ? 7.060 21.418 -4.810 1.00 42.81 116 LYS A O 1
ATOM 933 N N . ALA A 1 117 ? 4.996 21.943 -5.501 1.00 43.34 117 ALA A N 1
ATOM 934 C CA . ALA A 1 117 ? 5.257 21.801 -6.938 1.00 43.34 117 ALA A CA 1
ATOM 935 C C . ALA A 1 117 ? 5.977 23.005 -7.584 1.00 43.34 117 ALA A C 1
ATOM 937 O O . ALA A 1 117 ? 6.405 22.899 -8.731 1.00 43.34 117 ALA A O 1
ATOM 938 N N . ARG A 1 118 ? 6.114 24.145 -6.886 1.00 38.84 118 ARG A N 1
ATOM 939 C CA . ARG A 1 118 ? 6.843 25.320 -7.407 1.00 38.84 118 ARG A CA 1
ATOM 940 C C . ARG A 1 118 ? 8.315 25.380 -6.990 1.00 38.84 118 ARG A C 1
ATOM 942 O O . ARG A 1 118 ? 9.094 25.989 -7.712 1.00 38.84 118 ARG A O 1
ATOM 949 N N . ASP A 1 119 ? 8.702 24.686 -5.920 1.00 43.97 119 ASP A N 1
ATOM 950 C CA . ASP A 1 119 ? 10.032 24.857 -5.314 1.00 43.97 119 ASP A CA 1
ATOM 951 C C . ASP A 1 119 ? 11.009 23.694 -5.588 1.00 43.97 119 ASP A C 1
ATOM 953 O O . ASP A 1 119 ? 12.178 23.768 -5.226 1.00 43.97 119 ASP A O 1
ATOM 957 N N . ALA A 1 120 ? 10.585 22.625 -6.275 1.00 42.16 120 ALA A N 1
ATOM 958 C CA . ALA A 1 120 ? 11.416 21.438 -6.534 1.00 42.16 120 ALA A CA 1
ATOM 959 C C . ALA A 1 120 ? 12.286 21.529 -7.810 1.00 42.16 120 ALA A C 1
ATOM 961 O O . ALA A 1 120 ? 12.555 20.521 -8.466 1.00 42.16 120 ALA A O 1
ATOM 962 N N . ALA A 1 121 ? 12.748 22.729 -8.165 1.00 36.25 121 ALA A N 1
ATOM 963 C CA . ALA A 1 121 ? 13.825 22.919 -9.132 1.00 36.25 121 ALA A CA 1
ATOM 964 C C . ALA A 1 121 ? 15.168 23.026 -8.386 1.00 36.25 121 ALA A C 1
ATOM 966 O O . ALA A 1 121 ? 15.655 24.121 -8.126 1.00 36.25 121 ALA A O 1
ATOM 967 N N . GLY A 1 122 ? 15.775 21.877 -8.064 1.00 35.28 122 GLY A N 1
ATOM 968 C CA . GLY A 1 122 ? 17.205 21.787 -7.738 1.00 35.28 122 GLY A CA 1
ATOM 969 C C . GLY A 1 122 ? 17.561 21.157 -6.387 1.00 35.28 122 GLY A C 1
ATOM 970 O O . GLY A 1 122 ? 17.380 21.785 -5.354 1.00 35.28 122 GLY A O 1
ATOM 971 N N . ALA A 1 123 ? 18.130 19.943 -6.438 1.00 33.59 123 ALA A N 1
ATOM 972 C CA . ALA A 1 123 ? 19.158 19.345 -5.553 1.00 33.59 123 ALA A CA 1
ATOM 973 C C . ALA A 1 123 ? 19.093 17.811 -5.741 1.00 33.59 123 ALA A C 1
ATOM 975 O O . ALA A 1 123 ? 18.094 17.194 -5.393 1.00 33.59 123 ALA A O 1
ATOM 976 N N . LYS A 1 124 ? 19.946 17.198 -6.573 1.00 32.38 124 LYS A N 1
ATOM 977 C CA . LYS A 1 124 ? 21.293 16.656 -6.283 1.00 32.38 124 LYS A CA 1
ATOM 978 C C . LYS A 1 124 ? 21.360 15.660 -5.113 1.00 32.38 124 LYS A C 1
ATOM 980 O O . LYS A 1 124 ? 21.224 16.049 -3.962 1.00 32.38 124 LYS A O 1
ATOM 985 N N . ASP A 1 125 ? 21.636 14.412 -5.499 1.00 40.91 125 ASP A N 1
ATOM 986 C CA . ASP A 1 125 ? 22.405 13.359 -4.825 1.00 40.91 125 ASP A CA 1
ATOM 987 C C . ASP A 1 125 ? 22.276 13.235 -3.303 1.00 40.91 125 ASP A C 1
ATOM 989 O O . ASP A 1 125 ? 23.001 13.877 -2.544 1.00 40.91 125 ASP A O 1
ATOM 993 N N . THR A 1 126 ? 21.451 12.284 -2.858 1.00 38.56 126 THR A N 1
ATOM 994 C CA . THR A 1 126 ? 21.619 11.645 -1.550 1.00 38.56 126 THR A CA 1
ATOM 995 C C . THR A 1 126 ? 21.487 10.128 -1.679 1.00 38.56 126 THR A C 1
ATOM 997 O O . THR A 1 126 ? 20.529 9.586 -2.225 1.00 38.56 126 THR A O 1
ATOM 1000 N N . ASP A 1 127 ? 22.536 9.461 -1.213 1.00 36.31 127 ASP A N 1
ATOM 1001 C CA . ASP A 1 127 ? 22.731 8.016 -1.153 1.00 36.31 127 ASP A CA 1
ATOM 1002 C C . ASP A 1 127 ? 21.565 7.322 -0.406 1.00 36.31 127 ASP A C 1
ATOM 1004 O O . ASP A 1 127 ? 21.303 7.657 0.755 1.00 36.31 127 ASP A O 1
ATOM 1008 N N . PRO A 1 128 ? 20.838 6.377 -1.034 1.00 38.06 128 PRO A N 1
ATOM 1009 C CA . PRO A 1 128 ? 19.613 5.808 -0.472 1.00 38.06 128 PRO A CA 1
ATOM 1010 C C . PRO A 1 128 ? 19.840 4.793 0.661 1.00 38.06 128 PRO A C 1
ATOM 1012 O O . PRO A 1 128 ? 18.866 4.248 1.178 1.00 38.06 128 PRO A O 1
ATOM 1015 N N . ASN A 1 129 ? 21.082 4.525 1.082 1.00 39.28 129 ASN A N 1
ATOM 1016 C CA . ASN A 1 129 ? 21.373 3.431 2.012 1.00 39.28 129 ASN A CA 1
ATOM 1017 C C . ASN A 1 129 ? 21.728 3.872 3.447 1.00 39.28 129 ASN A C 1
ATOM 1019 O O . ASN A 1 129 ? 22.714 3.409 4.024 1.00 39.28 129 ASN A O 1
ATOM 1023 N N . LYS A 1 130 ? 20.927 4.761 4.060 1.00 34.84 130 LYS A N 1
ATOM 1024 C CA . LYS A 1 130 ? 21.133 5.189 5.462 1.00 34.84 130 LYS A CA 1
ATOM 1025 C C . LYS A 1 130 ? 19.867 5.228 6.327 1.00 34.84 130 LYS A C 1
ATOM 1027 O O . LYS A 1 130 ? 19.599 6.209 7.013 1.00 34.84 130 LYS A O 1
ATOM 1032 N N . ALA A 1 131 ? 19.134 4.123 6.369 1.00 33.69 131 ALA A N 1
ATOM 1033 C CA . ALA A 1 131 ? 18.280 3.793 7.510 1.00 33.69 131 ALA A CA 1
ATOM 1034 C C . ALA A 1 131 ? 18.264 2.269 7.676 1.00 33.69 131 ALA A C 1
ATOM 1036 O O . ALA A 1 131 ? 17.547 1.561 6.977 1.00 33.69 131 ALA A O 1
ATOM 1037 N N . GLY A 1 132 ? 19.128 1.763 8.559 1.00 31.44 132 GLY A N 1
ATOM 1038 C CA . GLY A 1 132 ? 19.210 0.343 8.881 1.00 31.44 132 GLY A CA 1
ATOM 1039 C C . GLY A 1 132 ? 17.933 -0.128 9.566 1.00 31.44 132 GLY A C 1
ATOM 1040 O O . GLY A 1 132 ? 17.776 0.047 10.771 1.00 31.44 132 GLY A O 1
ATOM 1041 N N . ILE A 1 133 ? 17.034 -0.727 8.790 1.00 33.44 133 ILE A N 1
ATOM 1042 C CA . ILE A 1 133 ? 15.917 -1.524 9.292 1.00 33.44 133 ILE A CA 1
ATOM 1043 C C . ILE A 1 133 ? 16.374 -2.988 9.229 1.00 33.44 133 ILE A C 1
ATOM 1045 O O . ILE A 1 133 ? 16.772 -3.444 8.154 1.00 33.44 133 ILE A O 1
ATOM 1049 N N . PRO A 1 134 ? 16.368 -3.739 10.344 1.00 30.30 134 PRO A N 1
ATOM 1050 C CA . PRO A 1 134 ? 16.684 -5.159 10.316 1.00 30.30 134 PRO A CA 1
ATOM 1051 C C . PRO A 1 134 ? 15.582 -5.891 9.537 1.00 30.30 134 PRO A C 1
ATOM 1053 O O . PRO A 1 134 ? 14.441 -5.979 9.981 1.00 30.30 134 PRO A O 1
ATOM 1056 N N . ILE A 1 135 ? 15.921 -6.375 8.340 1.00 38.22 135 ILE A N 1
ATOM 1057 C CA . ILE A 1 135 ? 15.018 -7.133 7.467 1.00 38.22 135 ILE A CA 1
ATOM 1058 C C . ILE A 1 135 ? 14.845 -8.534 8.069 1.00 38.22 135 ILE A C 1
ATOM 1060 O O . ILE A 1 135 ? 15.725 -9.392 7.953 1.00 38.22 135 ILE A O 1
ATOM 1064 N N . SER A 1 136 ? 13.717 -8.769 8.736 1.00 43.12 136 SER A N 1
ATOM 1065 C CA . SER A 1 136 ? 13.321 -10.086 9.242 1.00 43.12 136 SER A CA 1
ATOM 1066 C C . SER A 1 136 ? 12.973 -11.032 8.081 1.00 43.12 136 SER A C 1
ATOM 1068 O O . SER A 1 136 ? 11.877 -11.007 7.537 1.00 43.12 136 SER A O 1
ATOM 1070 N N . ARG A 1 137 ? 13.998 -11.789 7.681 1.00 46.78 137 ARG A N 1
ATOM 1071 C CA . ARG A 1 137 ? 14.149 -13.117 7.034 1.00 46.78 137 ARG A CA 1
ATOM 1072 C C . ARG A 1 137 ? 12.972 -13.997 6.543 1.00 46.78 137 ARG A C 1
ATOM 1074 O O . ARG A 1 137 ? 13.228 -15.172 6.315 1.00 46.78 137 ARG A O 1
ATOM 1081 N N . ASP A 1 138 ? 11.794 -13.480 6.214 1.00 47.56 138 ASP A N 1
ATOM 1082 C CA . ASP A 1 138 ? 10.778 -14.249 5.458 1.0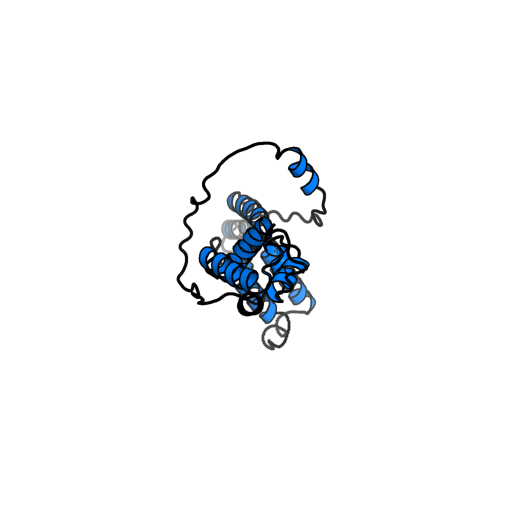0 47.56 138 ASP A CA 1
ATOM 1083 C C . ASP A 1 138 ? 10.630 -13.731 4.018 1.00 47.56 138 ASP A C 1
ATOM 1085 O O . ASP A 1 138 ? 9.531 -13.512 3.511 1.00 47.56 138 ASP A O 1
ATOM 1089 N N . VAL A 1 139 ? 11.759 -13.469 3.357 1.00 55.75 139 VAL A N 1
ATOM 1090 C CA . VAL A 1 139 ? 11.773 -13.008 1.966 1.00 55.75 139 VAL A CA 1
ATOM 1091 C C . VAL A 1 139 ? 11.604 -14.226 1.060 1.00 55.75 139 VAL A C 1
ATOM 1093 O O . VAL A 1 139 ? 12.531 -15.016 0.891 1.00 55.75 139 VAL A O 1
ATOM 1096 N N . GLU A 1 140 ? 10.407 -14.394 0.506 1.00 62.00 140 GLU A N 1
ATOM 1097 C CA . GLU A 1 140 ? 10.077 -15.475 -0.425 1.00 62.00 140 GLU A CA 1
ATOM 1098 C C . GLU A 1 140 ? 10.895 -15.279 -1.716 1.00 62.00 140 GLU A C 1
ATOM 1100 O O . GLU A 1 140 ? 10.613 -14.398 -2.529 1.00 62.00 140 GLU A O 1
ATOM 1105 N N . THR A 1 141 ? 11.980 -16.041 -1.877 1.00 62.31 141 THR A N 1
ATOM 1106 C CA . THR A 1 141 ? 12.805 -16.015 -3.092 1.00 62.31 141 THR A CA 1
ATOM 1107 C C . THR A 1 141 ? 12.074 -16.755 -4.206 1.00 62.31 141 THR A C 1
ATOM 1109 O O . THR A 1 141 ? 11.803 -17.948 -4.075 1.00 62.31 141 THR A O 1
ATOM 1112 N N . LEU A 1 142 ? 11.752 -16.051 -5.290 1.00 74.75 142 LEU A N 1
ATOM 1113 C CA . LEU A 1 142 ? 10.990 -16.579 -6.421 1.00 74.75 142 LEU A CA 1
ATOM 1114 C C . LEU A 1 142 ? 11.906 -16.855 -7.622 1.00 74.75 142 LEU A C 1
ATOM 1116 O O . LEU A 1 142 ? 12.780 -16.048 -7.927 1.00 74.75 142 LEU A O 1
ATOM 1120 N N . ASP A 1 143 ? 11.662 -17.953 -8.342 1.00 84.19 143 ASP A N 1
ATOM 1121 C CA . ASP A 1 143 ? 12.389 -18.296 -9.581 1.00 84.19 143 ASP A CA 1
ATOM 1122 C C . ASP A 1 143 ? 11.856 -17.545 -10.818 1.00 84.19 143 ASP A C 1
ATOM 1124 O O . ASP A 1 143 ? 12.517 -17.462 -11.854 1.00 84.19 143 ASP A O 1
ATOM 1128 N N . HIS A 1 144 ? 10.636 -17.009 -10.729 1.00 91.06 144 HIS A N 1
ATOM 1129 C CA . HIS A 1 144 ? 9.992 -16.187 -11.753 1.00 91.06 144 HIS A CA 1
ATOM 1130 C C . HIS A 1 144 ? 9.014 -15.201 -11.109 1.00 91.06 144 HIS A C 1
ATOM 1132 O O . HIS A 1 144 ? 8.515 -15.447 -10.014 1.00 91.06 144 HIS A O 1
ATOM 1138 N N . VAL A 1 145 ? 8.730 -14.093 -11.797 1.00 94.62 145 VAL A N 1
ATOM 1139 C CA . VAL A 1 145 ? 7.726 -13.105 -11.385 1.00 94.62 145 VAL A CA 1
ATOM 1140 C C . VAL A 1 145 ? 6.944 -12.662 -12.615 1.00 94.62 145 VAL A C 1
ATOM 1142 O O . VAL A 1 145 ? 7.517 -12.107 -13.549 1.00 94.62 145 VAL A O 1
ATOM 1145 N N . ASP A 1 146 ? 5.639 -12.900 -12.596 1.00 95.44 146 ASP A N 1
ATOM 1146 C CA . ASP A 1 146 ? 4.657 -12.403 -13.559 1.00 95.44 146 ASP A CA 1
ATOM 1147 C C . ASP A 1 146 ? 3.554 -11.610 -12.833 1.00 95.44 146 ASP A C 1
ATOM 1149 O O . ASP A 1 146 ? 3.566 -11.490 -11.601 1.00 95.44 146 ASP A O 1
ATOM 1153 N N . GLY A 1 147 ? 2.609 -11.038 -13.584 1.00 96.06 147 GLY A N 1
ATOM 1154 C CA . GLY A 1 147 ? 1.463 -10.338 -13.010 1.00 96.06 147 GLY A CA 1
ATOM 1155 C C . GLY A 1 147 ? 0.698 -11.169 -11.966 1.00 96.06 147 GLY A C 1
ATOM 1156 O O . GLY A 1 147 ? 0.554 -10.707 -10.829 1.00 96.06 147 GLY A O 1
ATOM 1157 N N . PRO A 1 148 ? 0.264 -12.407 -12.281 1.00 96.25 148 PRO A N 1
ATOM 1158 C CA . PRO A 1 148 ? -0.456 -13.262 -11.337 1.00 96.25 148 PRO A CA 1
ATOM 1159 C C . PRO A 1 148 ? 0.304 -13.589 -10.044 1.00 96.25 148 PRO A C 1
ATOM 1161 O O . PRO A 1 148 ? -0.320 -13.841 -9.011 1.00 96.25 148 PRO A O 1
ATOM 1164 N N . ILE A 1 149 ? 1.640 -13.631 -10.061 1.00 96.00 149 ILE A N 1
ATOM 1165 C CA . ILE A 1 149 ? 2.452 -13.745 -8.839 1.00 96.00 149 ILE A CA 1
ATOM 1166 C C . ILE A 1 149 ? 2.339 -12.486 -7.986 1.00 96.00 149 ILE A C 1
ATOM 1168 O O . ILE A 1 149 ? 2.103 -12.593 -6.783 1.00 96.00 149 ILE A O 1
ATOM 1172 N N . LEU A 1 150 ? 2.481 -11.305 -8.592 1.00 96.56 150 LEU A N 1
ATOM 1173 C CA . LEU A 1 150 ? 2.353 -10.035 -7.873 1.00 96.56 150 LEU A CA 1
ATOM 1174 C C . LEU A 1 150 ? 0.944 -9.869 -7.290 1.00 96.56 150 LEU A C 1
ATOM 1176 O O . LEU A 1 150 ? 0.809 -9.456 -6.140 1.00 96.56 150 LEU A O 1
ATOM 1180 N N . GLN A 1 151 ? -0.085 -10.288 -8.033 1.00 97.81 151 GLN A N 1
ATOM 1181 C CA . GLN A 1 151 ? -1.464 -10.324 -7.553 1.00 97.81 151 GLN A CA 1
ATOM 1182 C C . GLN A 1 151 ? -1.603 -11.202 -6.304 1.00 97.81 151 GLN A C 1
ATOM 1184 O O . GLN A 1 151 ? -2.116 -10.754 -5.279 1.00 97.81 151 GLN A O 1
ATOM 1189 N N . ARG A 1 152 ? -1.109 -12.444 -6.365 1.00 95.50 152 ARG A N 1
ATOM 1190 C CA . ARG A 1 152 ? -1.153 -13.375 -5.229 1.00 95.50 152 ARG A CA 1
ATOM 1191 C C . ARG A 1 152 ? -0.380 -12.843 -4.028 1.00 95.50 152 ARG A C 1
ATOM 1193 O O . ARG A 1 152 ? -0.834 -13.011 -2.902 1.00 95.50 152 ARG A O 1
ATOM 1200 N N . ALA A 1 153 ? 0.759 -12.188 -4.249 1.00 94.00 153 ALA A N 1
ATOM 1201 C CA . ALA A 1 153 ? 1.536 -11.576 -3.178 1.00 94.00 153 ALA A CA 1
ATOM 1202 C C . ALA A 1 153 ? 0.758 -10.436 -2.493 1.00 94.00 153 ALA A C 1
ATOM 1204 O O . ALA A 1 153 ? 0.720 -10.384 -1.264 1.00 94.00 153 ALA A O 1
ATOM 1205 N N . ARG A 1 154 ? 0.062 -9.586 -3.266 1.00 96.06 154 ARG A N 1
ATOM 1206 C CA . ARG A 1 154 ? -0.850 -8.560 -2.732 1.00 96.06 154 ARG A CA 1
ATOM 1207 C C . ARG A 1 154 ? -1.984 -9.178 -1.910 1.00 96.06 154 ARG A C 1
ATOM 1209 O O . ARG A 1 154 ? -2.253 -8.738 -0.795 1.00 96.06 154 ARG A O 1
ATOM 1216 N N . GLU A 1 155 ? -2.644 -10.194 -2.454 1.00 93.94 155 GLU A N 1
ATOM 1217 C CA . GLU A 1 155 ? -3.783 -10.858 -1.809 1.00 93.94 155 GLU A CA 1
ATOM 1218 C C . GLU A 1 155 ? -3.366 -11.605 -0.535 1.00 93.94 155 GLU A C 1
ATOM 1220 O O . GLU A 1 155 ? -4.083 -11.569 0.463 1.00 93.94 155 GLU A O 1
ATOM 1225 N N . LYS A 1 156 ? -2.168 -12.204 -0.518 1.00 91.19 156 LYS A N 1
ATOM 1226 C CA . LYS A 1 156 ? -1.585 -12.878 0.654 1.00 91.19 156 LYS A CA 1
ATOM 1227 C C . LYS A 1 156 ? -1.392 -11.933 1.843 1.00 91.19 156 LYS A C 1
ATOM 1229 O O . LYS A 1 156 ? -1.479 -12.380 2.984 1.00 91.19 156 LYS A O 1
ATOM 1234 N N . ILE A 1 157 ? -1.161 -10.644 1.591 1.00 84.75 157 ILE A N 1
ATOM 1235 C CA . ILE A 1 157 ? -1.081 -9.613 2.639 1.00 84.75 157 ILE A CA 1
ATOM 1236 C C . ILE A 1 157 ? -2.405 -8.859 2.856 1.00 84.75 157 ILE A C 1
ATOM 1238 O O . ILE A 1 157 ? -2.429 -7.883 3.601 1.00 84.75 157 ILE A O 1
ATOM 1242 N N . GLY A 1 158 ? -3.498 -9.312 2.232 1.00 85.88 158 GLY A N 1
ATOM 1243 C CA . GLY A 1 158 ? -4.860 -8.827 2.473 1.00 85.88 158 GLY A CA 1
ATOM 1244 C C . GLY A 1 158 ? -5.240 -7.515 1.784 1.00 85.88 158 GLY A C 1
ATOM 1245 O O . GLY A 1 158 ? -6.312 -6.994 2.069 1.00 85.88 158 GLY A O 1
ATOM 1246 N N . LEU A 1 159 ? -4.407 -6.986 0.884 1.00 89.94 159 LEU A N 1
ATOM 1247 C CA . LEU A 1 159 ? -4.642 -5.677 0.269 1.00 89.94 159 LEU A CA 1
ATOM 1248 C C . LEU A 1 159 ? -5.540 -5.742 -0.965 1.00 89.94 159 LEU A C 1
ATOM 1250 O O . LEU A 1 159 ? -5.368 -6.617 -1.814 1.00 89.94 159 LEU A O 1
ATOM 1254 N N . THR A 1 160 ? -6.389 -4.731 -1.157 1.00 94.19 160 THR A N 1
ATOM 1255 C CA . THR A 1 160 ? -7.011 -4.447 -2.462 1.00 94.19 160 THR A CA 1
ATOM 1256 C C . THR A 1 160 ? -6.083 -3.640 -3.381 1.00 94.19 160 THR A C 1
ATOM 1258 O O . THR A 1 160 ? -5.063 -3.086 -2.954 1.00 94.19 160 THR A O 1
ATOM 1261 N N . VAL A 1 161 ? -6.425 -3.547 -4.671 1.00 94.88 161 VAL A N 1
ATOM 1262 C CA . VAL A 1 161 ? -5.693 -2.694 -5.628 1.00 94.88 161 VAL A CA 1
ATOM 1263 C C . VAL A 1 161 ? -5.806 -1.221 -5.229 1.00 94.88 161 VAL A C 1
ATOM 1265 O O . VAL A 1 161 ? -4.833 -0.474 -5.328 1.00 94.88 161 VAL A O 1
ATOM 1268 N N . GLU A 1 162 ? -6.974 -0.801 -4.748 1.00 90.81 162 GLU A N 1
ATOM 1269 C CA . GLU A 1 162 ? -7.253 0.561 -4.294 1.00 90.81 162 GLU A CA 1
ATOM 1270 C C . GLU A 1 162 ? -6.400 0.922 -3.075 1.00 90.81 162 GLU A C 1
ATOM 1272 O O . GLU A 1 162 ? -5.820 2.009 -3.016 1.00 90.81 162 GLU A O 1
ATOM 1277 N N . GLU A 1 163 ? -6.265 0.001 -2.120 1.00 84.00 163 GLU A N 1
ATOM 1278 C CA . GLU A 1 163 ? -5.417 0.186 -0.944 1.00 84.00 163 GLU A CA 1
ATOM 1279 C C . GLU A 1 163 ? -3.939 0.251 -1.332 1.00 84.00 163 GLU A C 1
ATOM 1281 O O . GLU A 1 163 ? -3.242 1.191 -0.937 1.00 84.00 163 GLU A O 1
ATOM 1286 N N . ALA A 1 164 ? -3.471 -0.673 -2.179 1.00 89.81 164 ALA A N 1
ATOM 1287 C CA . ALA A 1 164 ? -2.108 -0.647 -2.704 1.00 89.81 164 ALA A CA 1
ATOM 1288 C C . ALA A 1 164 ? -1.814 0.668 -3.450 1.00 89.81 164 ALA A C 1
ATOM 1290 O O . ALA A 1 164 ? -0.755 1.272 -3.254 1.00 89.81 164 ALA A O 1
ATOM 1291 N N . ALA A 1 165 ? -2.765 1.166 -4.245 1.00 89.50 165 ALA A N 1
ATOM 1292 C CA . ALA A 1 165 ? -2.659 2.446 -4.941 1.00 89.50 165 ALA A CA 1
ATOM 1293 C C . ALA A 1 165 ? -2.563 3.625 -3.967 1.00 89.50 165 ALA A C 1
ATOM 1295 O O . ALA A 1 165 ? -1.723 4.515 -4.119 1.00 89.50 165 ALA A O 1
ATOM 1296 N N . ARG A 1 166 ? -3.394 3.625 -2.923 1.00 84.06 166 ARG A N 1
ATOM 1297 C CA . ARG A 1 166 ? -3.419 4.682 -1.909 1.00 84.06 166 ARG A CA 1
ATOM 1298 C C . ARG A 1 166 ? -2.116 4.749 -1.111 1.00 84.06 166 ARG A C 1
ATOM 1300 O O . ARG A 1 166 ? -1.677 5.858 -0.792 1.00 84.06 166 ARG A O 1
ATOM 1307 N N . ILE A 1 167 ? -1.516 3.597 -0.804 1.00 85.06 167 ILE A N 1
ATOM 1308 C CA . ILE A 1 167 ? -0.255 3.480 -0.054 1.00 85.06 167 ILE A CA 1
ATOM 1309 C C . ILE A 1 167 ? 0.930 3.886 -0.930 1.00 85.06 167 ILE A C 1
ATOM 1311 O O . ILE A 1 167 ? 1.685 4.787 -0.575 1.00 85.06 167 ILE A O 1
ATOM 1315 N N . THR A 1 168 ? 1.068 3.263 -2.101 1.00 87.88 168 THR A N 1
ATOM 1316 C CA . THR A 1 168 ? 2.232 3.458 -2.985 1.00 87.88 168 THR A CA 1
ATOM 1317 C C . THR A 1 168 ? 2.170 4.732 -3.819 1.00 87.88 168 THR A C 1
ATOM 1319 O O . THR A 1 168 ? 3.165 5.110 -4.435 1.00 87.88 168 THR A O 1
ATOM 1322 N N . LYS A 1 169 ? 0.998 5.376 -3.883 1.00 87.81 169 LYS A N 1
ATOM 1323 C CA . LYS A 1 169 ? 0.682 6.486 -4.798 1.00 87.81 169 LYS A CA 1
ATOM 1324 C C . LYS A 1 169 ? 0.777 6.118 -6.279 1.00 87.81 169 LYS A C 1
ATOM 1326 O O . LYS A 1 169 ? 0.727 6.998 -7.136 1.00 87.81 169 LYS A O 1
ATOM 1331 N N . ILE A 1 170 ? 0.862 4.828 -6.597 1.00 90.12 170 ILE A N 1
ATOM 1332 C CA . ILE A 1 170 ? 0.774 4.338 -7.968 1.00 90.12 170 ILE A CA 1
ATOM 1333 C C . ILE A 1 170 ? -0.709 4.329 -8.360 1.00 90.12 170 ILE A C 1
ATOM 1335 O O . ILE A 1 170 ? -1.522 3.765 -7.630 1.00 90.12 170 ILE A O 1
ATOM 1339 N N . PRO A 1 171 ? -1.104 4.918 -9.502 1.00 92.12 171 PRO A N 1
ATOM 1340 C CA . PRO A 1 171 ? -2.481 4.829 -9.977 1.00 92.12 171 PRO A CA 1
ATOM 1341 C C . PRO A 1 171 ? -2.951 3.371 -10.083 1.00 92.12 171 PRO A C 1
ATOM 1343 O O . PRO A 1 171 ? -2.299 2.567 -10.749 1.00 92.12 171 PRO A O 1
ATOM 1346 N N . GLY A 1 172 ? -4.109 3.043 -9.498 1.00 92.38 172 GLY A N 1
ATOM 1347 C CA . GLY A 1 172 ? -4.629 1.666 -9.447 1.00 92.38 172 GLY A CA 1
ATOM 1348 C C . GLY A 1 172 ? -4.755 0.992 -10.817 1.00 92.38 172 GLY A C 1
ATOM 1349 O O . GLY A 1 172 ? -4.496 -0.202 -10.941 1.00 92.38 172 GLY A O 1
ATOM 1350 N N . ARG A 1 173 ? -5.016 1.768 -11.882 1.00 92.94 173 ARG A N 1
ATOM 1351 C CA . ARG A 1 173 ? -5.003 1.269 -13.269 1.00 92.94 173 ARG A CA 1
ATOM 1352 C C . ARG A 1 173 ? -3.685 0.588 -13.653 1.00 92.94 173 ARG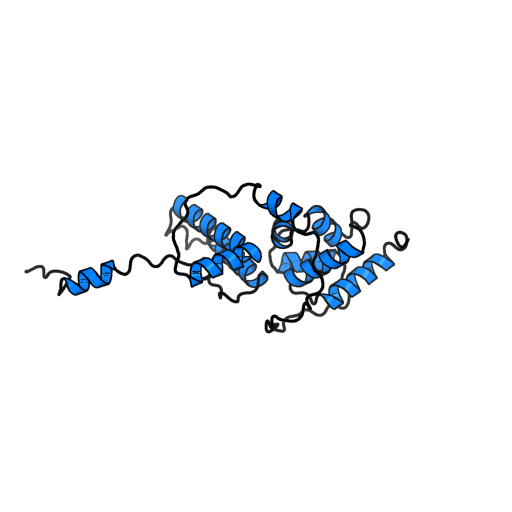 A C 1
ATOM 1354 O O . ARG A 1 173 ? -3.706 -0.387 -14.390 1.00 92.94 173 ARG A O 1
ATOM 1361 N N . TYR A 1 174 ? -2.549 1.093 -13.166 1.00 94.38 174 TYR A N 1
ATOM 1362 C CA . TYR A 1 174 ? -1.236 0.530 -13.472 1.00 94.38 174 TYR A CA 1
ATOM 1363 C C . TYR A 1 174 ? -0.923 -0.675 -12.598 1.00 94.38 174 TYR A C 1
ATOM 1365 O O . TYR A 1 174 ? -0.337 -1.620 -13.104 1.00 94.38 174 TYR A O 1
ATOM 1373 N N . ILE A 1 175 ? -1.349 -0.674 -11.332 1.00 97.44 175 ILE A N 1
ATOM 1374 C CA . ILE A 1 175 ? -1.223 -1.853 -10.463 1.00 97.44 175 ILE A CA 1
ATOM 1375 C C . ILE A 1 175 ? -2.020 -3.013 -11.063 1.00 97.44 175 ILE A C 1
ATOM 1377 O O . ILE A 1 175 ? -1.461 -4.072 -11.319 1.00 97.44 175 ILE A O 1
ATOM 1381 N N . GLY A 1 176 ? -3.289 -2.779 -11.409 1.00 95.44 176 GLY A N 1
ATOM 1382 C CA . GLY A 1 176 ? -4.117 -3.787 -12.065 1.00 95.44 176 GLY A CA 1
ATOM 1383 C C . GLY A 1 176 ? -3.548 -4.250 -13.410 1.00 95.44 176 GLY A C 1
ATOM 1384 O O . GLY A 1 176 ? -3.585 -5.439 -13.702 1.00 95.44 176 GLY A O 1
ATOM 1385 N N . ALA A 1 177 ? -2.990 -3.338 -14.213 1.00 94.00 177 ALA A N 1
ATOM 1386 C CA . ALA A 1 177 ? -2.369 -3.703 -15.484 1.00 94.00 177 ALA A CA 1
ATOM 1387 C C . ALA A 1 177 ? -1.096 -4.547 -15.306 1.00 94.00 177 ALA A C 1
ATOM 1389 O O . ALA A 1 177 ? -0.869 -5.462 -16.090 1.00 94.00 177 ALA A O 1
ATOM 1390 N N . VAL A 1 178 ? -0.278 -4.262 -14.287 1.00 96.94 178 VAL A N 1
ATOM 1391 C CA . VAL A 1 178 ? 0.884 -5.090 -13.922 1.00 96.94 178 VAL A CA 1
ATOM 1392 C C . VAL A 1 178 ? 0.424 -6.480 -13.499 1.00 96.94 178 VAL A C 1
ATOM 1394 O O . VAL A 1 178 ? 0.891 -7.471 -14.041 1.00 96.94 178 VAL A O 1
ATOM 1397 N N . GLU A 1 179 ? -0.529 -6.555 -12.573 1.00 97.88 179 GLU A N 1
ATOM 1398 C CA . GLU A 1 179 ? -1.010 -7.817 -12.002 1.00 97.88 179 GLU A CA 1
ATOM 1399 C C . GLU A 1 179 ? -1.740 -8.715 -13.012 1.00 97.88 179 GLU A C 1
ATOM 1401 O O . GLU A 1 179 ? -1.758 -9.933 -12.860 1.00 97.88 179 GLU A O 1
ATOM 1406 N N . ARG A 1 180 ? -2.319 -8.134 -14.067 1.00 96.81 180 ARG A N 1
ATOM 1407 C CA . ARG A 1 180 ? -3.009 -8.873 -15.137 1.00 96.81 180 ARG A CA 1
ATOM 1408 C C . ARG A 1 180 ? -2.190 -9.020 -16.418 1.00 96.81 180 ARG A C 1
ATOM 1410 O O . ARG A 1 180 ? -2.739 -9.458 -17.426 1.00 96.81 180 ARG A O 1
ATOM 1417 N N . ASP A 1 181 ? -0.908 -8.648 -16.403 1.00 94.62 181 ASP A N 1
ATOM 1418 C CA . ASP A 1 181 ? -0.034 -8.684 -17.583 1.00 94.62 181 ASP A CA 1
ATOM 1419 C C . ASP A 1 181 ? -0.600 -7.891 -18.793 1.00 94.62 181 ASP A C 1
ATOM 1421 O O . ASP A 1 181 ? -0.379 -8.213 -19.964 1.00 94.62 181 ASP A O 1
ATOM 1425 N N . GLU A 1 182 ? -1.320 -6.794 -18.538 1.00 93.62 182 GLU A N 1
ATOM 1426 C CA . GLU A 1 182 ? -1.878 -5.903 -19.565 1.00 93.62 182 GLU A CA 1
ATOM 1427 C C . GLU A 1 182 ? -0.800 -4.946 -20.111 1.00 93.62 182 GLU A C 1
ATOM 1429 O O . GLU A 1 182 ? -0.850 -3.721 -19.958 1.00 93.62 182 GLU A O 1
ATOM 1434 N N . PHE A 1 183 ? 0.200 -5.504 -20.798 1.00 89.56 183 PHE A N 1
ATOM 1435 C CA . PHE A 1 183 ? 1.417 -4.797 -21.229 1.00 89.56 183 PHE A CA 1
ATOM 1436 C C . PHE A 1 183 ? 1.183 -3.570 -22.130 1.00 89.56 183 PHE A C 1
ATOM 1438 O O . PHE A 1 183 ? 2.050 -2.700 -22.259 1.00 89.56 183 PHE A O 1
ATOM 1445 N N . ASN A 1 184 ? 0.015 -3.478 -22.765 1.00 86.81 184 ASN A N 1
ATOM 1446 C CA . ASN A 1 184 ? -0.353 -2.346 -23.614 1.00 86.81 184 ASN A CA 1
ATOM 1447 C C . ASN A 1 184 ? -0.652 -1.072 -22.810 1.00 86.81 184 ASN A C 1
ATOM 1449 O O . ASN A 1 184 ? -0.450 0.023 -23.334 1.00 86.81 184 ASN A O 1
ATOM 1453 N N . VAL A 1 185 ? -1.076 -1.220 -21.552 1.00 88.88 185 VAL A N 1
ATOM 1454 C CA . VAL A 1 185 ? -1.477 -0.131 -20.645 1.00 88.88 185 VAL A CA 1
ATOM 1455 C C . VAL A 1 185 ? -0.310 0.340 -19.771 1.00 88.88 185 VAL A C 1
ATOM 1457 O O . VAL A 1 185 ? -0.355 1.434 -19.209 1.00 88.88 185 VAL A O 1
ATOM 1460 N N . LEU A 1 186 ? 0.748 -0.469 -19.657 1.00 88.06 186 LEU A N 1
ATOM 1461 C CA . LEU A 1 186 ? 1.885 -0.176 -18.790 1.00 88.06 186 LEU A CA 1
ATOM 1462 C C . LEU A 1 186 ? 2.599 1.135 -19.170 1.00 88.06 186 LEU A C 1
ATOM 1464 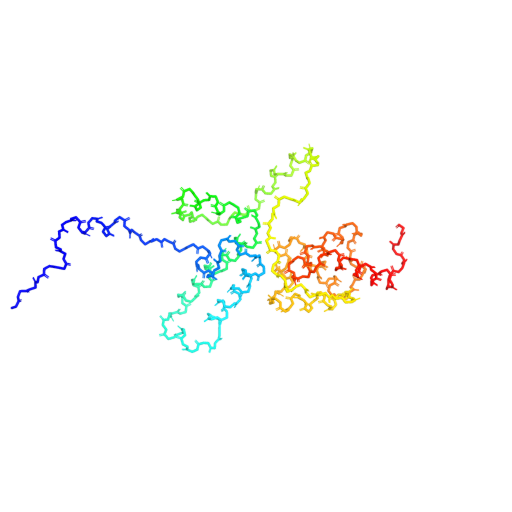O O . LEU A 1 186 ? 2.709 1.469 -20.356 1.00 88.06 186 LEU A O 1
ATOM 1468 N N . PRO A 1 187 ? 3.112 1.876 -18.169 1.00 84.75 187 PRO A N 1
ATOM 1469 C CA . PRO A 1 187 ? 3.860 3.107 -18.395 1.00 84.75 187 PRO A CA 1
ATOM 1470 C C . PRO A 1 187 ? 5.234 2.816 -19.023 1.00 84.75 187 PRO A C 1
ATOM 1472 O O . PRO A 1 187 ? 5.634 1.664 -19.200 1.00 84.75 187 PRO A O 1
ATOM 1475 N N . ALA A 1 188 ? 5.996 3.873 -19.323 1.00 84.62 188 ALA A N 1
ATOM 1476 C CA . ALA A 1 188 ? 7.367 3.719 -19.805 1.00 84.62 188 ALA A CA 1
ATOM 1477 C C . ALA A 1 188 ? 8.234 2.924 -18.810 1.00 84.62 188 ALA A C 1
ATOM 1479 O O . ALA A 1 188 ? 8.046 3.010 -17.593 1.00 84.62 188 ALA A O 1
ATOM 1480 N N . ARG A 1 189 ? 9.217 2.183 -19.340 1.00 85.75 189 ARG A N 1
ATOM 1481 C CA . ARG A 1 189 ? 10.043 1.210 -18.600 1.00 85.75 189 ARG A CA 1
ATOM 1482 C C . ARG A 1 189 ? 10.645 1.778 -17.309 1.00 85.75 189 ARG A C 1
ATOM 1484 O O . ARG A 1 189 ? 10.614 1.113 -16.279 1.00 85.75 189 ARG A O 1
ATOM 1491 N N . VAL A 1 190 ? 11.124 3.023 -17.353 1.00 78.44 190 VAL A N 1
ATOM 1492 C CA . VAL A 1 190 ? 11.717 3.724 -16.200 1.00 78.44 190 VAL A CA 1
ATOM 1493 C C . VAL A 1 190 ? 10.725 3.929 -15.049 1.00 78.44 190 VAL A C 1
ATOM 1495 O O . VAL A 1 190 ? 11.078 3.730 -13.891 1.00 78.44 190 VAL A O 1
ATOM 1498 N N . TYR A 1 191 ? 9.464 4.254 -15.352 1.00 79.56 191 TYR A N 1
ATOM 1499 C CA . TYR A 1 191 ? 8.414 4.388 -14.339 1.00 79.56 191 TYR A CA 1
ATOM 1500 C C . TYR A 1 191 ? 7.955 3.025 -13.838 1.00 79.56 191 TYR A C 1
ATOM 1502 O O . TYR A 1 191 ? 7.772 2.838 -12.637 1.00 79.56 191 TYR A O 1
ATOM 1510 N N . LEU A 1 192 ? 7.818 2.062 -14.754 1.00 91.38 192 LEU A N 1
ATOM 1511 C CA . LEU A 1 192 ? 7.442 0.697 -14.414 1.00 91.38 192 LEU A CA 1
ATOM 1512 C C . LEU A 1 192 ? 8.430 0.083 -13.419 1.00 91.38 192 LEU A C 1
ATOM 1514 O O . LEU A 1 192 ? 8.001 -0.524 -12.449 1.00 91.38 192 LEU A O 1
ATOM 1518 N N . GLN A 1 193 ? 9.734 0.307 -13.591 1.00 88.81 193 GLN A N 1
ATOM 1519 C CA . GLN A 1 193 ? 10.745 -0.155 -12.639 1.00 88.81 193 GLN A CA 1
ATOM 1520 C C . GLN A 1 193 ? 10.494 0.382 -11.225 1.00 88.81 193 GLN A C 1
ATOM 1522 O O . GLN A 1 193 ? 10.490 -0.393 -10.273 1.00 88.81 193 GLN A O 1
ATOM 1527 N N . GLY A 1 194 ? 10.239 1.687 -11.084 1.00 85.88 194 GLY A N 1
ATOM 1528 C CA . GLY A 1 194 ? 9.901 2.283 -9.789 1.00 85.88 194 GLY A CA 1
ATOM 1529 C C . GLY A 1 194 ? 8.618 1.700 -9.191 1.00 85.88 194 GLY A C 1
ATOM 1530 O O . GLY A 1 194 ? 8.551 1.452 -7.988 1.00 85.88 194 GLY A O 1
ATOM 1531 N N . PHE A 1 195 ? 7.622 1.417 -10.033 1.00 93.75 195 PHE A N 1
ATOM 1532 C CA . PHE A 1 195 ? 6.370 0.802 -9.597 1.00 93.75 195 PHE A CA 1
ATOM 1533 C C . PHE A 1 195 ? 6.593 -0.617 -9.079 1.00 93.75 195 PHE A C 1
ATOM 1535 O O . PHE A 1 195 ? 6.188 -0.906 -7.959 1.00 93.75 195 PHE A O 1
ATOM 1542 N N . ILE A 1 196 ? 7.298 -1.471 -9.829 1.00 96.00 196 ILE A N 1
ATOM 1543 C CA . ILE A 1 196 ? 7.596 -2.844 -9.401 1.00 96.00 196 ILE A CA 1
ATOM 1544 C C . ILE A 1 196 ? 8.429 -2.854 -8.113 1.00 96.00 196 ILE A C 1
ATOM 1546 O O . ILE A 1 196 ? 8.131 -3.639 -7.221 1.00 96.00 196 ILE A O 1
ATOM 1550 N N . THR A 1 197 ? 9.399 -1.948 -7.951 1.00 92.62 197 THR A N 1
ATOM 1551 C CA . THR A 1 197 ? 10.154 -1.806 -6.691 1.00 92.62 197 THR A CA 1
ATOM 1552 C C . THR A 1 197 ? 9.241 -1.469 -5.508 1.00 92.62 197 THR A C 1
ATOM 1554 O O . THR A 1 197 ? 9.337 -2.095 -4.453 1.00 92.62 197 THR A O 1
ATOM 1557 N N . ASN A 1 198 ? 8.343 -0.490 -5.661 1.00 89.56 198 ASN A N 1
ATOM 1558 C CA . ASN A 1 198 ? 7.409 -0.098 -4.600 1.00 89.56 198 ASN A CA 1
ATOM 1559 C C . ASN A 1 198 ? 6.423 -1.220 -4.258 1.00 89.56 198 ASN A C 1
ATOM 1561 O O . ASN A 1 198 ? 6.161 -1.461 -3.080 1.00 89.56 198 ASN A O 1
ATOM 1565 N N . LEU A 1 199 ? 5.910 -1.919 -5.273 1.00 94.50 199 LEU A N 1
ATOM 1566 C CA . LEU A 1 199 ? 5.035 -3.071 -5.084 1.00 94.50 199 LEU A CA 1
ATOM 1567 C C . LEU A 1 199 ? 5.767 -4.221 -4.388 1.00 94.50 199 LEU A C 1
ATOM 1569 O O . LEU A 1 199 ? 5.236 -4.762 -3.431 1.00 94.50 199 LEU A O 1
ATOM 1573 N N . ALA A 1 200 ? 7.000 -4.541 -4.787 1.00 94.31 200 ALA A N 1
ATOM 1574 C CA . ALA A 1 200 ? 7.798 -5.590 -4.154 1.00 94.31 200 ALA A CA 1
ATOM 1575 C C . ALA A 1 200 ? 8.014 -5.320 -2.658 1.00 94.31 200 ALA A C 1
ATOM 1577 O O . ALA A 1 200 ? 7.740 -6.186 -1.831 1.00 94.31 200 ALA A O 1
ATOM 1578 N N . ASN A 1 201 ? 8.407 -4.090 -2.304 1.00 89.94 201 ASN A N 1
ATOM 1579 C CA . ASN A 1 201 ? 8.544 -3.676 -0.906 1.00 89.94 201 ASN A CA 1
ATOM 1580 C C . ASN A 1 201 ? 7.228 -3.828 -0.131 1.00 89.94 201 ASN A C 1
ATOM 1582 O O . ASN A 1 201 ? 7.221 -4.349 0.984 1.00 89.94 201 ASN A O 1
ATOM 1586 N N . LEU A 1 202 ? 6.111 -3.383 -0.716 1.00 89.88 202 LEU A N 1
ATOM 1587 C CA . LEU A 1 202 ? 4.800 -3.483 -0.079 1.00 89.88 202 LEU A CA 1
ATOM 1588 C C . LEU A 1 202 ? 4.363 -4.944 0.093 1.00 89.88 202 LEU A C 1
ATOM 1590 O O . LEU A 1 202 ? 3.842 -5.303 1.144 1.00 89.88 202 LEU A O 1
ATOM 1594 N N . TYR A 1 203 ? 4.606 -5.785 -0.911 1.00 93.38 203 TYR A N 1
ATOM 1595 C CA . TYR A 1 203 ? 4.179 -7.186 -0.969 1.00 93.38 203 TYR A CA 1
ATOM 1596 C C . TYR A 1 203 ? 5.142 -8.146 -0.256 1.00 93.38 203 TYR A C 1
ATOM 1598 O O . TYR A 1 203 ? 4.961 -9.358 -0.339 1.00 93.38 203 TYR A O 1
ATOM 1606 N N . ARG A 1 204 ? 6.143 -7.620 0.467 1.00 90.06 204 ARG A N 1
ATOM 1607 C CA . ARG A 1 204 ? 7.182 -8.390 1.179 1.00 90.06 204 ARG A CA 1
ATOM 1608 C C . ARG A 1 204 ? 8.010 -9.304 0.260 1.00 90.06 204 ARG A C 1
ATOM 1610 O O . ARG A 1 204 ? 8.457 -10.371 0.671 1.00 90.06 204 ARG A O 1
ATOM 1617 N N . LEU A 1 205 ? 8.234 -8.871 -0.976 1.00 90.75 205 LEU A N 1
ATOM 1618 C CA . LEU A 1 205 ? 9.114 -9.533 -1.938 1.00 90.75 205 LEU A CA 1
ATOM 1619 C C . LEU A 1 205 ? 10.487 -8.851 -1.965 1.00 90.75 205 LEU A C 1
ATOM 1621 O O . LEU A 1 205 ? 10.619 -7.674 -1.627 1.00 90.75 205 LEU A O 1
ATOM 1625 N N . GLU A 1 206 ? 11.520 -9.569 -2.412 1.00 92.88 206 GLU A N 1
ATOM 1626 C CA . GLU A 1 206 ? 12.847 -8.974 -2.597 1.00 92.88 206 GLU A CA 1
ATOM 1627 C C . GLU A 1 206 ? 12.834 -8.029 -3.816 1.00 92.88 206 GLU A C 1
ATOM 1629 O O . GLU A 1 206 ? 12.597 -8.491 -4.939 1.00 92.88 206 GLU A O 1
ATOM 1634 N N . PRO A 1 207 ? 13.082 -6.715 -3.658 1.00 90.62 207 PRO A N 1
ATOM 1635 C CA . PRO A 1 207 ? 12.843 -5.758 -4.737 1.00 90.62 207 PRO A CA 1
ATOM 1636 C C . PRO A 1 207 ? 13.707 -5.976 -5.979 1.00 90.62 207 PRO A C 1
ATOM 1638 O O . PRO A 1 207 ? 13.213 -5.869 -7.104 1.00 90.62 207 PRO A O 1
ATOM 1641 N N . LYS A 1 208 ? 14.995 -6.287 -5.806 1.00 91.69 208 LYS A N 1
ATOM 1642 C CA . LYS A 1 208 ? 15.952 -6.352 -6.915 1.00 91.69 208 LYS A CA 1
ATOM 1643 C C . LYS A 1 208 ? 15.662 -7.530 -7.845 1.00 91.69 208 LYS A C 1
ATOM 1645 O O . LYS A 1 208 ? 15.655 -7.365 -9.068 1.00 91.69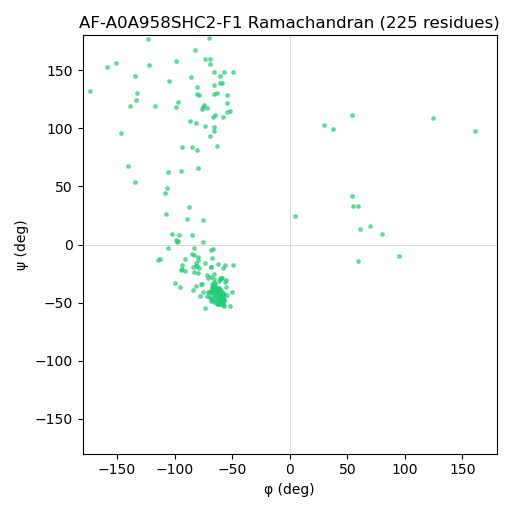 208 LYS A O 1
ATOM 1650 N N . SER A 1 209 ? 15.416 -8.707 -7.287 1.00 93.38 209 SER A N 1
ATOM 1651 C CA . SER A 1 209 ? 15.051 -9.915 -8.025 1.00 93.38 209 SER A CA 1
ATOM 1652 C C . SER A 1 209 ? 13.649 -9.794 -8.605 1.00 93.38 209 SER A C 1
ATOM 1654 O O . SER A 1 209 ? 13.484 -10.110 -9.778 1.00 93.38 209 SER A O 1
ATOM 1656 N N . THR A 1 210 ? 12.681 -9.231 -7.873 1.00 95.62 210 THR A N 1
ATOM 1657 C CA . THR A 1 210 ? 11.314 -9.020 -8.384 1.00 95.62 210 THR A CA 1
ATOM 1658 C C . THR A 1 210 ? 11.311 -8.170 -9.650 1.00 95.62 210 THR A C 1
ATOM 1660 O O . THR A 1 210 ? 10.742 -8.566 -10.666 1.00 95.62 210 THR A O 1
ATOM 1663 N N . VAL A 1 211 ? 12.010 -7.030 -9.625 1.00 95.31 211 VAL A N 1
ATOM 1664 C CA . VAL A 1 211 ? 12.187 -6.165 -10.800 1.00 95.31 211 VAL A CA 1
ATOM 1665 C C . VAL A 1 211 ? 12.837 -6.940 -11.944 1.00 95.31 211 VAL A C 1
ATOM 1667 O O . VAL A 1 211 ? 12.337 -6.927 -13.068 1.00 95.31 211 VAL A O 1
ATOM 1670 N N . THR A 1 212 ? 13.941 -7.629 -11.657 1.00 95.25 212 THR A N 1
ATOM 1671 C CA . THR A 1 212 ? 14.712 -8.365 -12.665 1.00 95.25 212 THR A CA 1
ATOM 1672 C C . THR A 1 212 ? 13.863 -9.435 -13.355 1.00 95.25 212 THR A C 1
ATOM 1674 O O . THR A 1 212 ? 13.797 -9.475 -14.583 1.00 95.25 212 THR A O 1
ATOM 1677 N N . LEU A 1 213 ? 13.186 -10.276 -12.576 1.00 95.75 213 LEU A N 1
ATOM 1678 C CA . LEU A 1 213 ? 12.376 -11.391 -13.062 1.00 95.75 213 LEU A CA 1
ATOM 1679 C C . LEU A 1 213 ? 11.125 -10.906 -13.802 1.00 95.75 213 LEU A C 1
ATOM 1681 O O . LEU A 1 213 ? 10.807 -11.441 -14.864 1.00 95.75 213 LEU A O 1
ATOM 1685 N N . TYR A 1 214 ? 10.473 -9.849 -1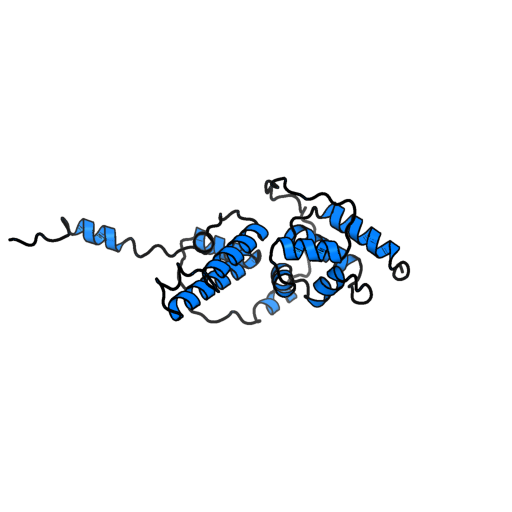3.311 1.00 95.62 214 TYR A N 1
ATOM 1686 C CA .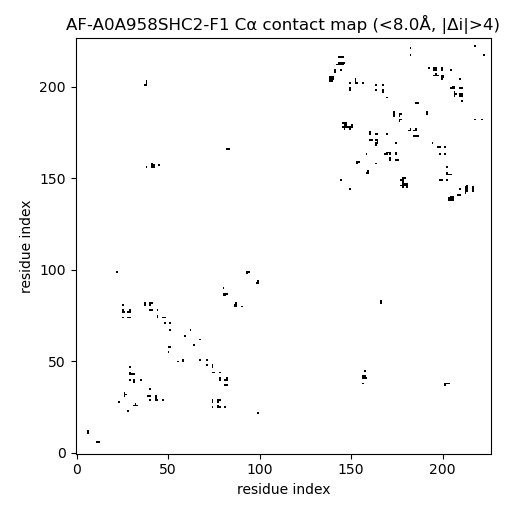 TYR A 1 214 ? 9.318 -9.264 -13.991 1.00 95.62 214 TYR A CA 1
ATOM 1687 C C . TYR A 1 214 ? 9.696 -8.672 -15.353 1.00 95.62 214 TYR A C 1
ATOM 1689 O O . TYR A 1 214 ? 9.001 -8.890 -16.344 1.00 95.62 214 TYR A O 1
ATOM 1697 N N . PHE A 1 215 ? 10.832 -7.972 -15.455 1.00 95.00 215 PHE A N 1
ATOM 1698 C CA . PHE A 1 215 ? 11.300 -7.473 -16.751 1.00 95.00 215 PHE A CA 1
ATOM 1699 C C . PHE A 1 215 ? 11.705 -8.599 -17.707 1.00 95.00 215 PHE A C 1
ATOM 1701 O O . PHE A 1 215 ? 11.416 -8.503 -18.897 1.00 95.00 215 PHE A O 1
ATOM 1708 N N . GLN A 1 216 ? 12.293 -9.691 -17.209 1.00 94.38 216 GLN A N 1
ATOM 1709 C CA . GLN A 1 216 ? 12.548 -10.877 -18.034 1.00 94.38 216 GLN A CA 1
ATOM 1710 C C . GLN A 1 216 ? 11.252 -11.496 -18.577 1.00 94.38 216 GLN A C 1
ATOM 1712 O O . GLN A 1 216 ? 11.223 -11.939 -19.726 1.00 94.38 216 GLN A O 1
ATOM 1717 N N . HIS A 1 217 ? 10.184 -11.538 -17.777 1.00 93.75 217 HIS A N 1
ATOM 1718 C CA . HIS A 1 217 ? 8.857 -11.976 -18.223 1.00 93.75 217 HIS A CA 1
ATOM 1719 C C . HIS A 1 217 ? 8.274 -11.034 -19.283 1.00 93.75 217 HIS A C 1
ATOM 1721 O O . HIS A 1 217 ? 7.875 -11.484 -20.361 1.00 93.75 217 HIS A O 1
ATOM 1727 N N . LEU A 1 218 ? 8.315 -9.725 -19.020 1.00 91.94 218 LEU A N 1
ATOM 1728 C CA . LEU A 1 218 ? 7.839 -8.689 -19.935 1.00 91.94 218 LEU A CA 1
ATOM 1729 C C . LEU A 1 218 ? 8.538 -8.765 -21.298 1.00 91.94 218 LEU A C 1
ATOM 1731 O O . LEU A 1 218 ? 7.870 -8.766 -22.331 1.00 91.94 218 LEU A O 1
ATOM 1735 N N . ASP A 1 219 ? 9.867 -8.869 -21.312 1.00 90.56 219 ASP A N 1
ATOM 1736 C CA . ASP A 1 219 ? 10.666 -8.872 -22.542 1.00 90.56 219 ASP A CA 1
ATOM 1737 C C . ASP A 1 219 ? 10.406 -10.131 -23.389 1.00 90.56 219 ASP A C 1
ATOM 1739 O O . ASP A 1 219 ? 10.364 -10.060 -24.619 1.00 90.56 219 ASP A O 1
ATOM 1743 N N . LYS A 1 220 ? 10.134 -11.277 -22.748 1.00 89.88 220 LYS A N 1
ATOM 1744 C CA . LYS A 1 220 ? 9.719 -12.511 -23.440 1.00 89.88 220 LYS A CA 1
ATOM 1745 C C . LYS A 1 220 ? 8.335 -12.388 -24.081 1.00 89.88 220 LYS A C 1
ATOM 1747 O O . LYS A 1 220 ? 8.093 -12.993 -25.124 1.00 89.88 220 LYS A O 1
ATOM 1752 N N . LYS A 1 221 ? 7.412 -11.652 -23.454 1.00 83.62 221 LYS A N 1
ATOM 1753 C CA . LYS A 1 221 ? 6.006 -11.549 -23.883 1.00 83.62 221 LYS A CA 1
ATOM 1754 C C . LYS A 1 221 ? 5.719 -10.347 -24.783 1.00 83.62 221 LYS A C 1
ATOM 1756 O O . LYS A 1 221 ? 4.747 -10.388 -25.533 1.00 83.62 221 LYS A O 1
ATOM 1761 N N . ASN A 1 222 ? 6.551 -9.305 -24.750 1.00 75.25 222 ASN A N 1
ATOM 1762 C CA . ASN A 1 222 ? 6.357 -8.087 -25.534 1.00 75.25 222 ASN A CA 1
ATOM 1763 C C . ASN A 1 222 ? 7.671 -7.513 -26.116 1.00 75.25 222 ASN A C 1
ATOM 1765 O O . ASN A 1 222 ? 8.081 -6.405 -25.763 1.00 75.25 222 ASN A O 1
ATOM 1769 N N . PRO A 1 223 ? 8.318 -8.206 -27.071 1.00 60.91 223 PRO A N 1
ATOM 1770 C CA . PRO A 1 223 ? 9.615 -7.793 -27.621 1.00 60.91 223 PRO A CA 1
ATOM 1771 C C . PRO A 1 223 ? 9.580 -6.504 -28.473 1.00 60.91 223 PRO A C 1
ATOM 1773 O O . PRO A 1 223 ? 10.624 -6.043 -28.923 1.00 60.91 223 PRO A O 1
ATOM 1776 N N . LYS A 1 224 ? 8.403 -5.912 -28.742 1.00 51.50 224 LYS A N 1
ATOM 1777 C CA . LYS A 1 224 ? 8.220 -4.851 -29.758 1.00 51.50 224 LYS A CA 1
ATOM 1778 C C . LYS A 1 224 ? 8.195 -3.402 -29.235 1.00 51.50 224 LYS A C 1
ATOM 1780 O O . LYS A 1 224 ? 8.012 -2.496 -30.039 1.00 51.50 224 LYS A O 1
ATOM 1785 N N . LYS A 1 225 ? 8.405 -3.148 -27.938 1.00 51.97 225 LYS A N 1
ATOM 1786 C CA . LYS A 1 225 ? 8.493 -1.781 -27.356 1.00 51.97 225 LYS A CA 1
ATOM 1787 C C . LYS A 1 225 ? 9.926 -1.373 -26.948 1.00 51.97 225 LYS A C 1
ATOM 1789 O O . LYS A 1 225 ? 10.112 -0.568 -26.044 1.00 51.97 225 LYS A O 1
ATOM 1794 N N . LEU A 1 226 ? 10.937 -1.950 -27.601 1.00 44.41 226 LEU A N 1
ATOM 1795 C CA . LEU A 1 226 ? 12.369 -1.789 -27.297 1.00 44.41 226 LEU A CA 1
ATOM 1796 C C . LEU A 1 226 ? 13.059 -0.615 -28.025 1.00 44.41 226 LEU A C 1
ATOM 1798 O O . LEU A 1 226 ? 14.278 -0.632 -28.178 1.00 44.41 226 LEU A O 1
ATOM 1802 N N . ILE A 1 227 ? 12.305 0.392 -28.471 1.00 36.19 227 ILE A N 1
ATOM 1803 C CA . ILE A 1 227 ? 12.848 1.563 -29.178 1.00 36.19 227 ILE A CA 1
ATOM 1804 C C . ILE A 1 227 ? 12.275 2.838 -28.574 1.00 36.19 227 ILE A C 1
ATOM 1806 O O . ILE A 1 227 ? 11.032 2.890 -28.429 1.00 36.19 227 ILE A O 1
#

Foldseek 3Di:
DDDDDPDDDPVVVVVVVVCDPPDQALCNLLVHDLLDDLLSLLLSLVVQVVCLPDDVPPPPVPDDPVVSVVSNVSSVVSNLQCLAPVSSVVSVVCVVVVNPDDPPDDDPPDDPVVPVVVPPPDDDDDDPPPDDDPLPPPAPDDPAEALCNLVVLCVVSPDDLVRLCSRLVPPSQQNNCRNVVVLVSHDPLVVVLVVQQSSCSNSSHDSPVSSVRHVVVNCVVPVPPPD

Sequence (227 aa):
MSDKPKYNTAEQFEEDLQQGPRQETHYELLKVSPTASVPEIIQAYHQAKAAFTQGSIATYSLFSDEEAQEMLTKLEEAYLTLTNLEKRQVYDARIGRGLIVMDDSPSFSELDLRKKARDAAGAKDTDPNKAGIPISRDVETLDHVDGPILQRAREKIGLTVEEAARITKIPGRYIGAVERDEFNVLPARVYLQGFITNLANLYRLEPKSTVTLYFQHLDKKNPKKLI

Mean predicted aligned error: 16.13 Å

Nearest PDB structures (foldseek):
  2wus-assembly2_S  TM=8.841E-01  e=7.358E-02  Thermotoga maritima
  3fym-assembly1_A  TM=8.840E-01  e=7.013E-02  Staphylococcus aureus subsp. aureus Mu50
  1fpo-assembly1_A  TM=3.937E-01  e=1.315E+00  Escherichia coli

Solvent-accessible surface area (backbone atoms only — not comparable to full-atom values): 13984 Å² total; per-residue (Å²): 134,84,85,72,75,98,63,96,45,73,66,62,56,53,57,59,63,74,58,60,81,80,76,81,46,58,37,61,75,46,72,45,60,95,82,56,51,58,59,54,51,46,44,33,42,54,56,52,49,51,60,70,71,68,87,50,77,79,50,66,78,78,46,55,78,64,59,49,50,52,52,52,50,53,50,50,53,30,47,61,33,60,52,30,69,72,49,30,52,56,49,52,57,33,57,78,66,71,57,87,66,89,75,89,68,79,74,94,69,82,64,73,69,65,61,65,73,74,69,75,82,81,82,82,91,75,84,89,86,80,75,95,69,89,79,81,85,70,62,65,84,69,98,67,33,54,21,65,53,52,42,50,36,33,51,74,61,69,49,52,62,65,54,50,17,69,57,70,68,45,60,40,72,50,55,53,24,48,28,65,60,37,72,90,72,52,66,61,69,75,56,43,51,55,47,44,36,53,49,21,58,62,43,54,36,51,36,71,59,46,41,51,33,31,49,55,46,47,51,75,76,51,73,85,75,85,122